Protein AF-A0A1F7W5G7-F1 (afdb_monomer)

Foldseek 3Di:
DWDWQDWDFPPPPPDPPDDGATETETEDPVLQVVCLVQAQVDLPAQFAFYWNQDNGPNRQSPDPQNCVFVVVVVVVVVVPDDLDADPWDKAKDKDFAPDFTHFHQKDFLVVDPPPWDWDWDDPDPQAIATETPDLVDAGETGRMKIWIWIWGADPVVRHIYTYTRDMTGDAAAPDPDRPDPPGDHRDSHRMYGYDRRRGHD

Secondary structure (DSSP, 8-state):
--EEEEEEE---SS-TTSPPPEEEEEE-HHHHHHHHHHT-S-TT--BTT-BSS-SSHHHHHT-HHHHHHHHHHHHHHHHTS---TT--EEEEEEEE-SS--EE-SEEEGGGS-TT--EEEEEEETTEEEEEE--TTSPBPEESEEEEEEEEEEEGGGTEEEEEEEEEEESPEE--SS---SSS-EE-GGGEEE--TTSBB-

pLDDT: mean 86.57, std 14.99, range [39.06, 98.62]

Mean predicted aligned error: 6.15 Å

Structure (mmCIF, N/CA/C/O backbone):
data_AF-A0A1F7W5G7-F1
#
_entry.id   AF-A0A1F7W5G7-F1
#
loop_
_atom_site.group_PDB
_atom_site.id
_atom_site.type_symbol
_atom_site.label_atom_id
_atom_site.label_alt_id
_atom_site.label_comp_id
_atom_site.label_asym_id
_atom_site.label_entity_id
_atom_site.label_seq_id
_atom_site.pdbx_PDB_ins_code
_atom_site.Cartn_x
_atom_site.Cartn_y
_atom_site.Cartn_z
_atom_site.occupancy
_atom_site.B_iso_or_equiv
_atom_site.auth_seq_id
_atom_site.auth_comp_id
_atom_site.auth_asym_id
_atom_site.auth_atom_id
_atom_site.pdbx_PDB_model_num
ATOM 1 N N . MET A 1 1 ? 8.334 -18.572 -8.175 1.00 39.06 1 MET A N 1
ATOM 2 C CA . MET A 1 1 ? 7.511 -18.359 -9.382 1.00 39.06 1 MET A CA 1
ATOM 3 C C . MET A 1 1 ? 7.293 -16.863 -9.503 1.00 39.06 1 MET A C 1
ATOM 5 O O . MET A 1 1 ? 6.781 -16.283 -8.555 1.00 39.06 1 MET A O 1
ATOM 9 N N . ILE A 1 2 ? 7.773 -16.239 -10.580 1.00 48.22 2 ILE A N 1
ATOM 10 C CA . ILE A 1 2 ? 7.452 -14.838 -10.885 1.00 48.22 2 ILE A CA 1
ATOM 11 C C . ILE A 1 2 ? 6.036 -14.858 -11.451 1.00 48.22 2 ILE A C 1
ATOM 13 O O . ILE A 1 2 ? 5.781 -15.609 -12.390 1.00 48.22 2 ILE A O 1
ATOM 17 N N . ILE A 1 3 ? 5.117 -14.117 -10.840 1.00 48.91 3 ILE A N 1
ATOM 18 C CA . ILE A 1 3 ? 3.821 -13.865 -11.462 1.00 48.91 3 ILE A CA 1
ATOM 19 C C . ILE A 1 3 ? 4.022 -12.599 -12.298 1.00 48.91 3 ILE A C 1
ATOM 21 O O . ILE A 1 3 ? 4.351 -11.551 -11.746 1.00 48.91 3 ILE A O 1
ATOM 25 N N . ASP A 1 4 ? 3.956 -12.748 -13.618 1.00 47.47 4 ASP A N 1
ATOM 26 C CA . ASP A 1 4 ? 4.046 -11.654 -14.587 1.00 47.47 4 ASP A CA 1
ATOM 27 C C . ASP A 1 4 ? 2.628 -11.116 -14.798 1.00 47.47 4 ASP A C 1
ATOM 29 O O . ASP A 1 4 ? 1.727 -11.883 -15.156 1.00 47.47 4 ASP A O 1
ATOM 33 N N . PHE A 1 5 ? 2.395 -9.850 -14.456 1.00 50.59 5 PHE A N 1
ATOM 34 C CA . PHE A 1 5 ? 1.032 -9.328 -14.331 1.00 50.59 5 PHE A CA 1
ATOM 35 C C . PHE A 1 5 ? 0.569 -8.483 -15.517 1.00 50.59 5 PHE A C 1
ATOM 37 O O . PHE A 1 5 ? -0.636 -8.380 -15.731 1.00 50.59 5 PHE A O 1
ATOM 44 N N . SER A 1 6 ? 1.483 -7.928 -16.313 1.00 48.69 6 SER A N 1
ATOM 45 C CA . SER A 1 6 ? 1.140 -7.172 -17.521 1.00 48.69 6 SER A CA 1
ATOM 46 C C . SER A 1 6 ? 2.404 -6.703 -18.233 1.00 48.69 6 SER A C 1
ATOM 48 O O . SER A 1 6 ? 3.268 -6.101 -17.595 1.00 48.69 6 SER A O 1
ATOM 50 N N . VAL A 1 7 ? 2.454 -6.876 -19.552 1.00 49.34 7 VAL A N 1
ATOM 51 C CA . VAL A 1 7 ? 3.333 -6.096 -20.429 1.00 49.34 7 VAL A CA 1
ATOM 52 C C . VAL A 1 7 ? 2.448 -5.035 -21.074 1.00 49.34 7 VAL A C 1
ATOM 54 O O . VAL A 1 7 ? 1.639 -5.363 -21.940 1.00 49.34 7 VAL A O 1
ATOM 57 N N . LYS A 1 8 ? 2.550 -3.780 -20.626 1.00 54.41 8 LYS A N 1
ATOM 58 C CA . LYS A 1 8 ? 2.044 -2.640 -21.404 1.00 54.41 8 LYS A CA 1
ATOM 59 C C . LYS A 1 8 ? 3.219 -2.039 -22.164 1.00 54.41 8 LYS A C 1
ATOM 61 O O . LYS A 1 8 ? 4.289 -1.817 -21.594 1.00 54.41 8 LYS A O 1
ATOM 66 N N . GLU A 1 9 ? 3.016 -1.811 -23.454 1.00 51.88 9 GLU A N 1
ATOM 67 C CA . GLU A 1 9 ? 3.916 -0.984 -24.246 1.00 51.88 9 GLU A CA 1
ATOM 68 C C . GLU A 1 9 ? 3.808 0.447 -23.718 1.00 51.88 9 GLU A C 1
ATOM 70 O O . GLU A 1 9 ? 2.718 1.012 -23.635 1.00 51.88 9 GLU A O 1
ATOM 75 N N . LEU A 1 10 ? 4.934 0.999 -23.266 1.00 50.88 10 LEU A N 1
ATOM 76 C CA . LEU A 1 10 ? 4.996 2.378 -22.806 1.00 50.88 10 LEU A CA 1
ATOM 77 C C . LEU A 1 10 ? 4.987 3.284 -24.038 1.00 50.88 10 LEU A C 1
ATOM 79 O O . LEU A 1 10 ? 6.043 3.554 -24.612 1.00 50.88 10 LEU A O 1
ATOM 83 N N . ASP A 1 11 ? 3.796 3.710 -24.457 1.00 46.69 11 ASP A N 1
ATOM 84 C CA . ASP A 1 11 ? 3.642 4.664 -25.552 1.00 46.69 11 ASP A CA 1
ATOM 85 C C . ASP A 1 11 ? 4.036 6.055 -25.039 1.00 46.69 11 ASP A C 1
ATOM 87 O O . ASP A 1 11 ? 3.308 6.728 -24.303 1.00 46.69 11 ASP A O 1
ATOM 91 N N . GLN A 1 12 ? 5.272 6.451 -25.332 1.00 48.56 12 GLN A N 1
ATOM 92 C CA . GLN A 1 12 ? 5.761 7.779 -25.003 1.00 48.56 12 GLN A CA 1
ATOM 93 C C . GLN A 1 12 ? 5.087 8.751 -25.971 1.00 48.56 12 GLN A C 1
ATOM 95 O O . GLN A 1 12 ? 5.460 8.827 -27.136 1.00 48.56 12 GLN A O 1
ATOM 100 N N . ASN A 1 13 ? 4.129 9.550 -25.496 1.00 46.06 13 ASN A N 1
ATOM 101 C CA . ASN A 1 13 ? 3.549 10.674 -26.252 1.00 46.06 13 ASN A CA 1
ATOM 102 C C . ASN A 1 13 ? 4.562 11.825 -26.515 1.00 46.06 13 ASN A C 1
ATOM 104 O O . ASN A 1 13 ? 4.197 12.995 -26.599 1.00 46.06 13 ASN A O 1
ATOM 108 N N . PHE A 1 14 ? 5.849 11.504 -26.650 1.00 44.88 14 PHE A N 1
ATOM 109 C CA . PHE A 1 14 ? 6.960 12.412 -26.880 1.00 44.88 14 PHE A CA 1
ATOM 110 C C . PHE A 1 14 ? 7.912 11.766 -27.890 1.00 44.88 14 PHE A C 1
ATOM 112 O O . PHE A 1 14 ? 8.588 10.800 -27.567 1.00 44.88 14 PHE A O 1
ATOM 119 N N . ASP A 1 15 ? 7.952 12.331 -29.100 1.00 44.75 15 ASP A N 1
ATOM 120 C CA . ASP A 1 15 ? 8.845 11.958 -30.207 1.00 44.75 15 ASP A CA 1
ATOM 121 C C . ASP A 1 15 ? 8.704 10.490 -30.671 1.00 44.75 15 ASP A C 1
ATOM 123 O O . ASP A 1 15 ? 9.289 9.562 -30.118 1.00 44.75 15 ASP A O 1
ATOM 127 N N . THR A 1 16 ? 7.944 10.280 -31.752 1.00 49.62 16 THR A N 1
ATOM 128 C CA . THR A 1 16 ? 7.582 8.975 -32.356 1.00 49.62 16 THR A CA 1
ATOM 129 C C . THR A 1 16 ? 8.767 8.135 -32.868 1.00 49.62 16 THR A C 1
ATOM 131 O O . THR A 1 16 ? 8.584 7.201 -33.646 1.00 49.62 16 THR A O 1
ATOM 134 N N . THR A 1 17 ? 9.997 8.492 -32.506 1.00 53.31 17 THR A N 1
ATOM 135 C CA . THR A 1 17 ? 11.240 7.833 -32.910 1.00 53.31 17 THR A CA 1
ATOM 136 C C . THR A 1 17 ? 11.925 7.077 -31.767 1.00 53.31 17 THR A C 1
ATOM 138 O O . THR A 1 17 ? 12.817 6.267 -32.036 1.00 53.31 17 THR A O 1
ATOM 141 N N . ALA A 1 18 ? 11.514 7.285 -30.509 1.00 57.81 18 ALA A N 1
ATOM 142 C CA . ALA A 1 18 ? 12.066 6.551 -29.376 1.00 57.81 18 ALA A CA 1
ATOM 143 C C . ALA A 1 18 ? 11.557 5.092 -29.360 1.00 57.81 18 ALA A C 1
ATOM 145 O O . ALA A 1 18 ? 10.364 4.849 -29.546 1.00 57.81 18 ALA A O 1
ATOM 146 N N . PRO A 1 19 ? 12.434 4.093 -29.149 1.00 63.16 19 PRO A N 1
ATOM 147 C CA . PRO A 1 19 ? 12.012 2.702 -29.068 1.00 63.16 19 PRO A CA 1
ATOM 148 C C . PRO A 1 19 ? 11.115 2.483 -27.844 1.00 63.16 19 PRO A C 1
ATOM 150 O O . PRO A 1 19 ? 11.468 2.878 -26.732 1.00 63.16 19 PRO A O 1
ATOM 153 N N . ILE A 1 20 ? 9.988 1.798 -28.047 1.00 72.69 20 ILE A N 1
ATOM 154 C CA . ILE A 1 20 ? 9.114 1.333 -26.966 1.00 72.69 20 ILE A CA 1
ATOM 155 C C . ILE A 1 20 ? 9.932 0.417 -26.049 1.00 72.69 20 ILE A C 1
ATOM 157 O O . ILE A 1 20 ? 10.472 -0.604 -26.486 1.00 72.69 20 ILE A O 1
ATOM 161 N N . VAL A 1 21 ? 10.029 0.784 -24.770 1.00 78.06 21 VAL A N 1
ATOM 162 C CA . VAL A 1 21 ? 10.695 -0.026 -23.744 1.00 78.06 21 VAL A CA 1
ATOM 163 C C . VAL A 1 21 ? 9.617 -0.746 -22.929 1.00 78.06 21 VAL A C 1
ATOM 165 O O . VAL A 1 21 ? 8.801 -0.072 -22.300 1.00 78.06 21 VAL A O 1
ATOM 168 N N . PRO A 1 22 ? 9.581 -2.090 -22.909 1.00 85.81 22 PRO A N 1
ATOM 169 C CA . PRO A 1 22 ? 8.590 -2.827 -22.133 1.00 85.81 22 PRO A CA 1
ATOM 170 C C . PRO A 1 22 ? 8.732 -2.592 -20.623 1.00 85.81 22 PRO A C 1
ATOM 172 O O . PRO A 1 22 ? 9.848 -2.526 -20.098 1.00 85.81 22 PRO A O 1
ATOM 175 N N . LEU A 1 23 ? 7.594 -2.536 -19.928 1.00 86.75 23 LEU A N 1
ATOM 176 C CA . LEU A 1 23 ? 7.500 -2.511 -18.468 1.00 86.75 23 LEU A CA 1
ATOM 177 C C . LEU A 1 23 ? 6.909 -3.829 -17.965 1.00 86.75 23 LEU A C 1
ATOM 179 O O . LEU A 1 23 ? 5.827 -4.223 -18.394 1.00 86.75 23 LEU A O 1
ATOM 183 N N . CYS A 1 24 ? 7.603 -4.493 -17.041 1.00 90.19 24 CYS A N 1
ATOM 184 C CA . CYS A 1 24 ? 7.140 -5.721 -16.399 1.00 90.19 24 CYS A CA 1
ATOM 185 C C . CYS A 1 24 ? 6.935 -5.480 -14.900 1.00 90.19 24 CYS A C 1
ATOM 187 O O . CYS A 1 24 ? 7.874 -5.116 -14.189 1.00 90.19 24 CYS A O 1
ATOM 189 N N . ILE A 1 25 ? 5.713 -5.694 -14.411 1.00 90.81 25 ILE A N 1
ATOM 190 C CA . ILE A 1 25 ? 5.395 -5.632 -12.981 1.00 90.81 25 ILE A CA 1
ATOM 191 C C . ILE A 1 25 ? 5.448 -7.048 -12.417 1.00 90.81 25 ILE A C 1
ATOM 193 O O . ILE A 1 25 ? 4.721 -7.938 -12.862 1.00 90.81 25 ILE A O 1
ATOM 197 N N . VAL A 1 26 ? 6.303 -7.247 -11.418 1.00 92.38 26 VAL A N 1
ATOM 198 C CA . VAL A 1 26 ? 6.534 -8.543 -10.783 1.00 92.38 26 VAL A CA 1
ATOM 199 C C . VAL A 1 26 ? 6.329 -8.458 -9.279 1.00 92.38 26 VAL A C 1
ATOM 201 O O . VAL A 1 26 ? 6.615 -7.451 -8.636 1.00 92.38 26 VAL A O 1
ATOM 204 N N . MET A 1 27 ? 5.893 -9.566 -8.694 1.00 94.25 27 MET A N 1
ATOM 205 C CA . MET A 1 27 ? 5.904 -9.771 -7.250 1.00 94.25 27 MET A CA 1
ATOM 206 C C . MET A 1 27 ? 6.360 -11.200 -6.971 1.00 94.25 27 MET A C 1
ATOM 208 O O . MET A 1 27 ? 5.924 -12.143 -7.639 1.00 94.25 27 MET A O 1
ATOM 212 N N . ASP A 1 28 ? 7.260 -11.378 -6.005 1.00 92.75 28 ASP A N 1
ATOM 213 C CA . ASP A 1 28 ? 7.677 -12.723 -5.623 1.00 92.75 28 ASP A CA 1
ATOM 214 C C . ASP A 1 28 ? 6.593 -13.450 -4.812 1.00 92.75 28 ASP A C 1
ATOM 216 O O . ASP A 1 28 ? 5.694 -12.860 -4.209 1.00 92.75 28 ASP A O 1
ATOM 220 N N . THR A 1 29 ? 6.683 -14.778 -4.794 1.00 92.19 29 THR A N 1
ATOM 221 C CA . THR A 1 29 ? 5.688 -15.642 -4.150 1.00 92.19 29 THR A CA 1
ATOM 222 C C . THR A 1 29 ? 5.573 -15.396 -2.640 1.00 92.19 29 THR A C 1
ATOM 224 O O . THR A 1 29 ? 4.498 -15.581 -2.073 1.00 92.19 29 THR A O 1
ATOM 227 N N . TYR A 1 30 ? 6.657 -14.977 -1.978 1.00 94.94 30 TYR A N 1
ATOM 228 C CA . TYR A 1 30 ? 6.631 -14.680 -0.548 1.00 94.94 30 TYR A CA 1
ATOM 229 C C . TYR A 1 30 ? 5.756 -13.453 -0.271 1.00 94.94 30 TYR A C 1
ATOM 231 O O . TYR A 1 30 ? 4.847 -13.532 0.557 1.00 94.94 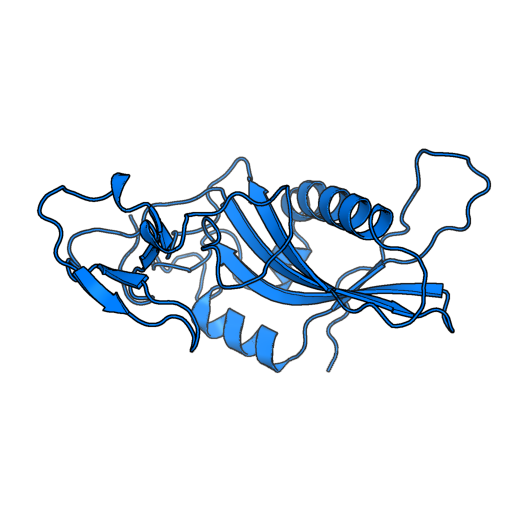30 TYR A O 1
ATOM 239 N N . HIS A 1 31 ? 5.963 -12.360 -1.010 1.00 94.12 31 HIS A N 1
ATOM 240 C CA . HIS A 1 31 ? 5.169 -11.141 -0.870 1.00 94.12 31 HIS A CA 1
ATOM 241 C C . HIS A 1 31 ? 3.704 -11.366 -1.252 1.00 94.12 31 HIS A C 1
ATOM 243 O O . HIS A 1 31 ? 2.829 -10.917 -0.517 1.00 94.12 31 HIS A O 1
ATOM 249 N N . VAL A 1 32 ? 3.424 -12.140 -2.308 1.00 95.06 32 VAL A N 1
ATOM 250 C CA . VAL A 1 32 ? 2.046 -12.525 -2.671 1.00 95.06 32 VAL A CA 1
ATOM 251 C C . VAL A 1 32 ? 1.352 -13.241 -1.509 1.00 95.06 32 VAL A C 1
ATOM 253 O O . VAL A 1 32 ? 0.262 -12.848 -1.096 1.00 95.06 32 VAL A O 1
ATOM 256 N N . ASN A 1 33 ? 1.996 -14.264 -0.939 1.00 95.50 33 ASN A N 1
ATOM 257 C CA . ASN A 1 33 ? 1.432 -15.035 0.171 1.00 95.50 33 ASN A CA 1
ATOM 258 C C . ASN A 1 33 ? 1.264 -14.197 1.442 1.00 95.50 33 ASN A C 1
ATOM 260 O O . ASN A 1 33 ? 0.305 -14.397 2.186 1.00 95.50 33 ASN A O 1
ATOM 264 N N . ARG A 1 34 ? 2.195 -13.273 1.704 1.00 95.94 34 ARG A N 1
ATOM 265 C CA . ARG A 1 34 ? 2.110 -12.338 2.828 1.00 95.94 34 ARG A CA 1
ATOM 266 C C . ARG A 1 34 ? 0.907 -11.412 2.662 1.00 95.94 34 ARG A C 1
ATOM 268 O O . ARG A 1 34 ? 0.065 -11.375 3.551 1.00 95.94 34 ARG A O 1
ATOM 275 N N . LEU A 1 35 ? 0.780 -10.745 1.514 1.00 96.12 35 LEU A N 1
ATOM 276 C CA . LEU A 1 35 ? -0.324 -9.821 1.241 1.00 96.12 35 LEU A CA 1
ATOM 277 C C . LEU A 1 35 ? -1.685 -10.520 1.252 1.00 96.12 35 LEU A C 1
ATOM 279 O O . LEU A 1 35 ? -2.647 -9.951 1.757 1.00 96.12 35 LEU A O 1
ATOM 283 N N . ALA A 1 36 ? -1.766 -11.766 0.778 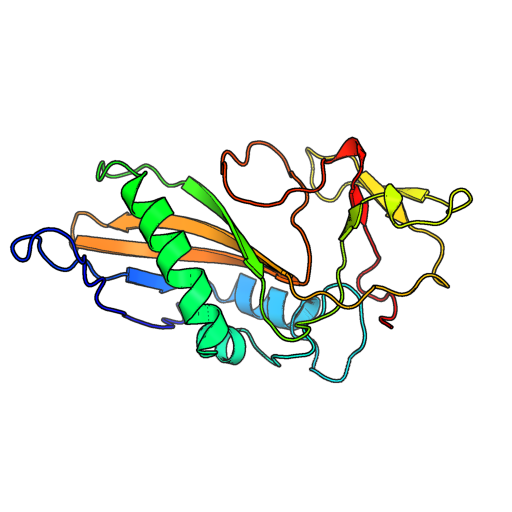1.00 96.69 36 ALA A N 1
ATOM 284 C CA . ALA A 1 36 ? -2.984 -12.572 0.877 1.00 96.69 36 ALA A CA 1
ATOM 285 C C . ALA A 1 36 ? -3.459 -12.774 2.330 1.00 96.69 36 ALA A C 1
ATOM 287 O O . ALA A 1 36 ? -4.647 -12.939 2.578 1.00 96.69 36 ALA A O 1
ATOM 288 N N . ARG A 1 37 ? -2.541 -12.748 3.303 1.00 96.38 37 ARG A N 1
ATOM 289 C CA . ARG A 1 37 ? -2.858 -12.914 4.730 1.00 96.38 37 ARG A CA 1
ATOM 290 C C . ARG A 1 37 ? -3.067 -11.597 5.465 1.00 96.38 37 ARG A C 1
ATOM 292 O O . ARG A 1 37 ? -3.712 -11.609 6.504 1.00 96.38 37 ARG A O 1
ATOM 299 N N . THR A 1 38 ? -2.506 -10.495 4.973 1.00 95.19 38 THR A N 1
ATOM 300 C CA . THR A 1 38 ? -2.541 -9.201 5.674 1.00 95.19 38 THR A CA 1
ATOM 301 C C . THR A 1 38 ? -3.528 -8.223 5.049 1.00 95.19 38 THR A C 1
ATOM 303 O O . THR A 1 38 ? -4.316 -7.614 5.766 1.00 95.19 38 THR A O 1
ATOM 306 N N . CYS A 1 39 ? -3.515 -8.100 3.721 1.00 97.44 39 CYS A N 1
ATOM 307 C CA . CYS A 1 39 ? -4.217 -7.038 2.999 1.00 97.44 39 CYS A CA 1
ATOM 308 C C . CYS A 1 39 ? -5.364 -7.543 2.123 1.00 97.44 39 CYS A C 1
ATOM 310 O O . CYS A 1 39 ? -6.275 -6.782 1.835 1.00 97.44 39 CYS A O 1
ATOM 312 N N . PHE A 1 40 ? -5.349 -8.812 1.711 1.00 97.56 40 PHE A N 1
ATOM 313 C CA . PHE A 1 40 ? -6.398 -9.418 0.884 1.00 97.56 40 PHE A CA 1
ATOM 314 C C . PHE A 1 40 ? -7.088 -10.573 1.623 1.00 97.56 40 PHE A C 1
ATOM 316 O O . PHE A 1 40 ? -7.162 -11.694 1.127 1.00 97.56 40 PHE A O 1
ATOM 323 N N . ARG A 1 41 ? -7.579 -10.307 2.836 1.00 97.50 41 ARG A N 1
ATOM 324 C CA . ARG A 1 41 ? -8.200 -11.310 3.723 1.00 97.50 41 ARG A CA 1
ATOM 325 C C . ARG A 1 41 ? -9.663 -11.628 3.375 1.00 97.50 41 ARG A C 1
ATOM 327 O O . ARG A 1 41 ? -10.283 -12.445 4.050 1.00 97.50 41 ARG A O 1
ATOM 334 N N . GLY A 1 42 ? -10.201 -10.986 2.339 1.00 96.88 42 GLY A N 1
ATOM 335 C CA . GLY A 1 42 ? -11.587 -11.096 1.882 1.00 96.88 42 GLY A CA 1
ATOM 336 C C . GLY A 1 42 ? -12.304 -9.746 1.917 1.00 96.88 42 GLY A C 1
ATOM 337 O O . GLY A 1 42 ? -12.138 -8.990 2.873 1.00 96.88 42 GLY A O 1
ATOM 338 N N . LYS A 1 43 ? -13.107 -9.449 0.887 1.00 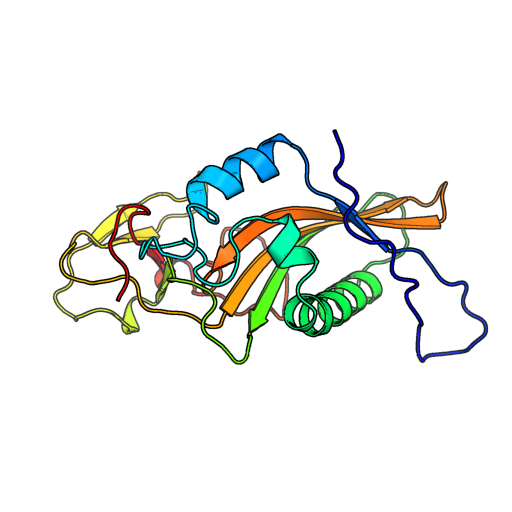96.56 43 LYS A N 1
ATOM 339 C CA . LYS A 1 43 ? -13.793 -8.148 0.717 1.00 96.56 43 LYS A CA 1
ATOM 340 C C . LYS A 1 43 ? -14.750 -7.789 1.859 1.00 96.56 43 LYS A C 1
ATOM 342 O O . LYS A 1 43 ? -14.862 -6.623 2.222 1.00 96.56 43 LYS A O 1
ATOM 347 N N . ASP A 1 44 ? -15.387 -8.794 2.455 1.00 96.75 44 ASP A N 1
ATOM 348 C CA . ASP A 1 44 ? -16.361 -8.606 3.538 1.00 96.75 44 ASP A CA 1
ATOM 349 C C . ASP A 1 44 ? -15.702 -8.443 4.920 1.00 96.75 44 ASP A C 1
ATOM 351 O O . ASP A 1 44 ? -16.378 -8.153 5.911 1.00 96.75 44 ASP A O 1
ATOM 355 N N . LEU A 1 45 ? -14.380 -8.638 5.017 1.00 97.69 45 LEU A N 1
ATOM 356 C CA . LEU A 1 45 ? -13.670 -8.552 6.286 1.00 97.69 45 LEU A CA 1
ATOM 357 C C . LEU A 1 45 ? -13.298 -7.097 6.600 1.00 97.69 45 LEU A C 1
ATOM 359 O O . LEU A 1 45 ? -12.282 -6.576 6.139 1.00 97.69 45 LEU A O 1
ATOM 363 N N . LYS A 1 46 ? -14.107 -6.461 7.446 1.00 98.12 46 LYS A N 1
ATOM 364 C CA . LYS A 1 46 ? -13.892 -5.092 7.930 1.00 98.12 46 LYS A CA 1
ATOM 365 C C . LYS A 1 46 ? -12.762 -5.012 8.949 1.00 98.12 46 LYS A C 1
ATOM 367 O O . LYS A 1 46 ? -13.010 -5.068 10.154 1.00 98.12 46 LYS A O 1
ATOM 372 N N . LYS A 1 47 ? -11.516 -4.920 8.492 1.00 98.19 47 LYS A N 1
ATOM 373 C CA . LYS A 1 47 ? -10.343 -4.900 9.373 1.00 98.19 47 LYS A CA 1
ATOM 374 C C . LYS A 1 47 ? -9.272 -3.931 8.883 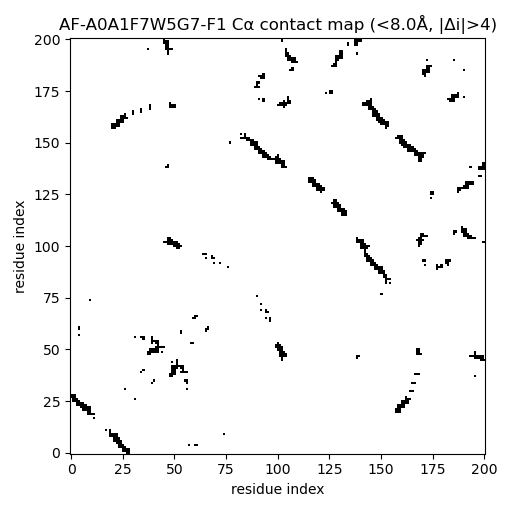1.00 98.19 47 LYS A C 1
ATOM 376 O O . LYS A 1 47 ? -9.074 -3.798 7.676 1.00 98.19 47 LYS A O 1
ATOM 381 N N . ALA A 1 48 ? -8.549 -3.313 9.816 1.00 98.06 48 ALA A N 1
ATOM 382 C CA . ALA A 1 48 ? -7.445 -2.403 9.517 1.00 98.06 48 ALA A CA 1
ATOM 383 C C . ALA A 1 48 ? -6.427 -3.044 8.561 1.00 98.06 48 ALA A C 1
ATOM 385 O O . ALA A 1 48 ? -6.036 -4.202 8.729 1.00 98.06 48 ALA A O 1
ATOM 386 N N . GLY A 1 49 ? -6.018 -2.305 7.533 1.00 97.75 49 GLY A N 1
ATOM 387 C CA . GLY A 1 49 ? -5.062 -2.757 6.524 1.00 97.75 49 GLY A CA 1
ATOM 388 C C . GLY A 1 49 ? -5.626 -3.748 5.503 1.00 97.75 49 GLY A C 1
ATOM 389 O O . GLY A 1 49 ? -4.864 -4.210 4.654 1.00 97.75 49 GLY A O 1
ATOM 390 N N . ASN A 1 50 ? -6.920 -4.092 5.566 1.00 98.56 50 ASN A N 1
ATOM 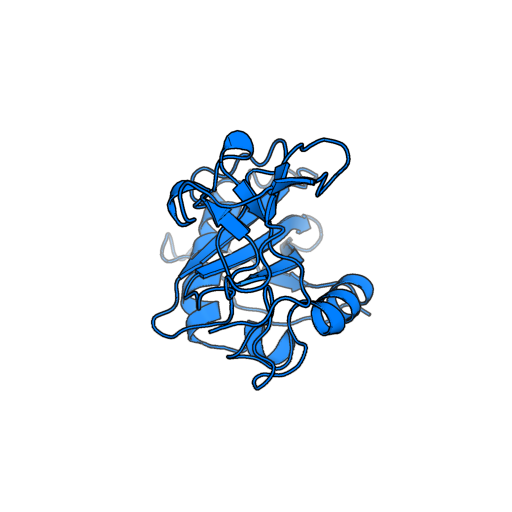391 C CA . ASN A 1 50 ? -7.574 -4.975 4.600 1.00 98.56 50 ASN A CA 1
ATOM 392 C C . ASN A 1 50 ? -8.226 -4.188 3.458 1.00 98.56 50 ASN A C 1
ATOM 394 O O . ASN A 1 50 ? -8.877 -3.169 3.691 1.00 98.56 50 ASN A O 1
ATOM 398 N N . PHE A 1 51 ? -8.113 -4.703 2.238 1.00 98.62 51 PHE A N 1
ATOM 399 C CA . PHE A 1 51 ? -8.864 -4.224 1.086 1.00 98.62 51 PHE A CA 1
ATOM 400 C C . PHE A 1 51 ? -10.297 -4.765 1.105 1.00 98.62 51 PHE A C 1
ATOM 402 O O . PHE A 1 51 ? -10.523 -5.958 1.305 1.00 98.62 51 PHE A O 1
ATOM 409 N N . CYS A 1 52 ? -11.265 -3.890 0.837 1.00 98.31 52 CYS A N 1
ATOM 410 C CA . CYS A 1 52 ? -12.669 -4.249 0.632 1.00 98.31 52 CYS A CA 1
ATOM 411 C C . CYS A 1 52 ? -13.031 -4.386 -0.854 1.00 98.31 52 CYS A C 1
ATOM 413 O O . CYS A 1 52 ? -14.041 -4.998 -1.192 1.00 98.31 52 CYS A O 1
ATOM 415 N N . ARG A 1 53 ? -12.200 -3.850 -1.761 1.00 98.06 53 ARG A N 1
ATOM 416 C CA . ARG A 1 53 ? -12.471 -3.853 -3.207 1.00 98.06 53 ARG A CA 1
ATOM 417 C C . ARG A 1 53 ? -11.943 -5.090 -3.935 1.00 98.06 53 ARG A C 1
ATOM 419 O O . ARG A 1 53 ? -12.576 -5.558 -4.883 1.00 98.06 53 ARG A O 1
ATOM 426 N N . TRP A 1 54 ? -10.841 -5.682 -3.467 1.00 98.19 54 TRP A N 1
ATOM 427 C CA . TRP A 1 54 ? -10.158 -6.808 -4.125 1.00 98.19 54 TRP A CA 1
ATOM 428 C C . TRP A 1 54 ? -9.938 -7.983 -3.170 1.00 98.19 54 TRP A C 1
ATOM 430 O O . TRP A 1 54 ? -9.565 -7.792 -2.017 1.00 98.19 54 TRP A O 1
ATOM 440 N N . ASN A 1 55 ? -10.128 -9.214 -3.657 1.00 97.06 55 ASN A N 1
ATOM 441 C CA . ASN A 1 55 ? -9.825 -10.436 -2.891 1.00 97.06 55 ASN A CA 1
ATOM 442 C C . ASN A 1 55 ? -8.389 -10.930 -3.099 1.00 97.06 55 ASN A C 1
ATOM 444 O O . ASN A 1 55 ? -7.956 -11.883 -2.455 1.00 97.06 55 ASN A O 1
ATOM 448 N N . SER A 1 56 ? -7.655 -10.357 -4.050 1.00 96.12 56 SER A N 1
ATOM 449 C CA . SER A 1 56 ? -6.302 -10.796 -4.360 1.00 96.12 56 SER A CA 1
ATOM 450 C C . SER A 1 56 ? -5.504 -9.701 -5.048 1.00 96.12 56 SER A C 1
ATOM 452 O O . SER A 1 56 ? -6.060 -8.802 -5.678 1.00 96.12 56 SER A O 1
ATOM 454 N N . ILE A 1 57 ? -4.182 -9.857 -5.020 1.00 94.31 57 ILE A N 1
ATOM 455 C CA . ILE A 1 57 ? -3.266 -9.015 -5.789 1.00 94.31 57 ILE A CA 1
ATOM 456 C C . ILE A 1 57 ? -3.556 -9.046 -7.297 1.00 94.31 57 ILE A C 1
ATOM 458 O O . ILE A 1 57 ? -3.367 -8.051 -7.985 1.00 94.31 57 ILE A O 1
ATOM 462 N N . ARG A 1 58 ? -4.046 -10.178 -7.821 1.00 92.19 58 ARG A N 1
ATOM 463 C CA . ARG A 1 58 ? -4.389 -10.305 -9.241 1.00 92.19 58 ARG A CA 1
ATOM 464 C C . ARG A 1 58 ? -5.583 -9.428 -9.599 1.00 92.19 58 ARG A C 1
ATOM 466 O O . ARG A 1 58 ? -5.537 -8.762 -10.621 1.00 92.19 58 ARG A O 1
ATOM 473 N N . GLU A 1 59 ? -6.623 -9.426 -8.765 1.00 95.94 59 GLU A N 1
ATOM 474 C CA . GLU A 1 59 ? -7.767 -8.524 -8.953 1.00 95.94 59 GLU A CA 1
ATOM 475 C C . GLU A 1 59 ? -7.328 -7.058 -8.888 1.00 95.94 59 GLU A C 1
ATOM 477 O O . GLU A 1 59 ? -7.752 -6.282 -9.731 1.00 95.94 59 GLU A O 1
ATOM 482 N N . PHE A 1 60 ? -6.441 -6.710 -7.950 1.00 96.00 60 PHE A N 1
ATOM 483 C CA . PHE A 1 60 ? -5.895 -5.357 -7.819 1.00 96.00 60 PHE A CA 1
ATOM 484 C C . PHE A 1 60 ? -5.124 -4.899 -9.069 1.00 96.00 60 PHE A C 1
ATOM 486 O O . PHE A 1 60 ? -5.409 -3.835 -9.600 1.00 96.00 60 PHE A O 1
ATOM 493 N N . ILE A 1 61 ? -4.171 -5.693 -9.575 1.00 91.62 61 ILE A N 1
ATOM 494 C CA . ILE A 1 61 ? -3.359 -5.283 -10.739 1.00 91.62 61 ILE A CA 1
ATOM 495 C C . ILE A 1 61 ? -4.193 -5.259 -12.033 1.00 91.62 61 ILE A C 1
ATOM 497 O O . ILE A 1 61 ? -3.873 -4.518 -12.959 1.00 91.62 61 ILE A O 1
ATOM 501 N N . CYS A 1 62 ? -5.258 -6.059 -12.120 1.00 91.75 62 CYS A N 1
ATOM 502 C CA . CYS A 1 62 ? -6.169 -6.070 -13.267 1.00 91.75 62 CYS A CA 1
ATOM 503 C C . CYS A 1 62 ? -7.292 -5.017 -13.189 1.00 91.75 62 CYS A C 1
ATOM 505 O O . CYS A 1 62 ? -8.117 -4.992 -14.096 1.00 91.75 62 CYS A O 1
ATOM 507 N N . ASP A 1 63 ? -7.362 -4.202 -12.135 1.00 95.94 63 ASP A N 1
ATOM 508 C CA . ASP A 1 63 ? -8.361 -3.137 -12.002 1.00 95.94 63 ASP A CA 1
ATOM 509 C C . ASP A 1 63 ? -7.960 -1.931 -12.866 1.00 95.94 63 ASP A C 1
ATOM 511 O O . ASP A 1 63 ? -6.864 -1.393 -12.709 1.00 95.94 63 ASP A O 1
ATOM 515 N N . ASP A 1 64 ? -8.829 -1.526 -13.795 1.00 96.06 64 ASP A N 1
ATOM 516 C CA . ASP A 1 64 ? -8.526 -0.467 -14.768 1.00 96.06 64 ASP A CA 1
ATOM 517 C C . ASP A 1 64 ? -8.214 0.871 -14.083 1.00 96.06 64 ASP A C 1
ATOM 519 O O . ASP A 1 64 ? -7.253 1.538 -14.454 1.00 96.06 64 ASP A O 1
ATOM 523 N N . GLU A 1 65 ? -8.941 1.219 -13.018 1.00 96.75 65 GLU A N 1
ATOM 524 C CA . GLU A 1 65 ? -8.733 2.471 -12.281 1.00 96.75 65 GLU A CA 1
ATOM 525 C C . GLU A 1 65 ? -7.370 2.480 -11.575 1.00 96.75 65 GLU A C 1
ATOM 527 O O . GLU A 1 65 ? -6.660 3.486 -11.570 1.00 96.75 65 GLU A O 1
ATOM 532 N N . VAL A 1 66 ? -6.959 1.326 -11.031 1.00 95.75 66 VAL A N 1
ATOM 533 C CA . VAL A 1 66 ? -5.610 1.148 -10.475 1.00 95.75 66 VAL A CA 1
ATOM 534 C C . VAL A 1 66 ? -4.561 1.321 -11.564 1.00 95.75 66 VAL A C 1
ATOM 536 O O . VAL A 1 66 ? -3.560 1.995 -11.333 1.00 95.75 66 VAL A O 1
ATOM 539 N N . GLN A 1 67 ? -4.754 0.727 -12.743 1.00 93.88 67 GLN A N 1
ATOM 540 C CA . GLN A 1 67 ? -3.789 0.850 -13.834 1.00 93.88 67 GLN A CA 1
ATOM 541 C C . GLN A 1 67 ? -3.682 2.291 -14.346 1.00 93.88 67 GLN A C 1
ATOM 543 O O . GLN A 1 67 ? -2.573 2.774 -14.577 1.00 93.88 67 GLN A O 1
ATOM 548 N N . ASP A 1 68 ? -4.806 2.983 -14.494 1.00 93.50 68 ASP A N 1
ATOM 549 C CA . ASP A 1 68 ? -4.846 4.353 -15.003 1.00 93.50 68 ASP A CA 1
ATOM 550 C C . ASP A 1 68 ? -4.114 5.337 -14.080 1.00 93.50 68 ASP A C 1
ATOM 552 O O . ASP A 1 68 ? -3.510 6.289 -14.567 1.00 93.50 68 ASP A O 1
ATOM 556 N N . GLN A 1 69 ? -4.086 5.072 -12.770 1.00 93.75 69 GLN A N 1
ATOM 557 C CA . GLN A 1 69 ? -3.326 5.864 -11.795 1.00 93.75 69 GLN A CA 1
ATOM 558 C C . GLN A 1 69 ? -1.871 5.384 -11.641 1.00 93.75 69 GLN A C 1
ATOM 560 O O . GLN A 1 69 ? -0.938 6.182 -11.581 1.00 93.75 69 GLN A O 1
ATOM 565 N N . LEU A 1 70 ? -1.641 4.068 -11.589 1.00 91.81 70 LEU A N 1
ATOM 566 C CA . LEU A 1 70 ? -0.329 3.490 -11.282 1.00 91.81 70 LEU A CA 1
ATOM 567 C C . LEU A 1 70 ? 0.681 3.655 -12.423 1.00 91.81 70 LEU A C 1
ATOM 569 O O . LEU A 1 70 ? 1.858 3.924 -12.178 1.00 91.81 70 LEU A O 1
ATOM 573 N N . PHE A 1 71 ? 0.261 3.443 -13.672 1.00 90.44 71 PHE A N 1
ATOM 574 C CA . PHE A 1 71 ? 1.190 3.447 -14.803 1.00 90.44 71 PHE A CA 1
ATOM 575 C C . PHE A 1 71 ? 1.818 4.826 -15.060 1.00 90.44 71 PHE A C 1
ATOM 577 O O . PHE A 1 71 ? 3.037 4.862 -15.246 1.00 90.44 71 PHE A O 1
ATOM 584 N N . PRO A 1 72 ? 1.070 5.948 -15.041 1.00 89.06 72 PRO A N 1
ATOM 585 C CA . PRO A 1 72 ? 1.663 7.282 -15.149 1.00 89.06 72 PRO A CA 1
ATOM 586 C C . PRO A 1 72 ? 2.694 7.582 -14.052 1.00 89.06 72 PRO A C 1
ATOM 588 O O . PRO A 1 72 ? 3.785 8.058 -14.360 1.00 89.06 72 PRO A O 1
ATOM 591 N N . GLU A 1 73 ? 2.403 7.225 -12.798 1.00 89.38 73 GLU A N 1
ATOM 592 C CA . GLU A 1 73 ? 3.319 7.429 -11.663 1.00 89.38 73 GLU A CA 1
ATOM 593 C C . GLU A 1 73 ? 4.608 6.595 -11.793 1.00 89.38 73 GLU A C 1
ATOM 595 O O . GLU A 1 73 ? 5.718 7.071 -11.522 1.00 89.38 73 GLU A O 1
ATOM 600 N N . LEU A 1 74 ? 4.493 5.347 -12.265 1.00 89.75 74 LEU A N 1
ATOM 601 C CA . LEU A 1 74 ? 5.652 4.504 -12.573 1.00 89.75 74 LEU A CA 1
ATOM 602 C C . LEU A 1 74 ? 6.469 5.062 -13.738 1.00 89.75 74 LEU A C 1
ATOM 604 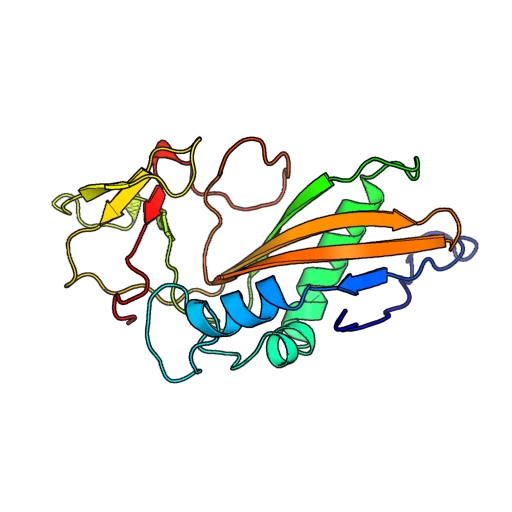O O . LEU A 1 74 ? 7.697 5.046 -13.684 1.00 89.75 74 LEU A O 1
ATOM 608 N N . LEU A 1 75 ? 5.800 5.546 -14.783 1.00 88.31 75 LEU A N 1
ATOM 609 C CA . LEU A 1 75 ? 6.438 6.136 -15.954 1.00 88.31 75 LEU A CA 1
ATOM 610 C C . LEU A 1 75 ? 7.270 7.358 -15.596 1.00 88.31 75 LEU A C 1
ATOM 612 O O . LEU A 1 75 ? 8.424 7.455 -16.009 1.00 88.31 75 LEU A O 1
ATOM 616 N N . GLU A 1 76 ? 6.709 8.265 -14.806 1.00 86.06 76 GLU A N 1
ATOM 617 C CA . GLU A 1 76 ? 7.432 9.438 -14.338 1.00 86.06 76 GLU A CA 1
ATOM 618 C C . GLU A 1 76 ? 8.618 9.041 -13.451 1.00 86.06 76 GLU A C 1
ATOM 620 O O . GLU A 1 76 ? 9.739 9.497 -13.675 1.00 86.06 76 GLU A O 1
ATOM 625 N N . SER A 1 77 ? 8.411 8.098 -12.523 1.00 86.56 77 SER A N 1
ATOM 626 C CA . SER A 1 77 ? 9.486 7.555 -11.683 1.00 86.56 77 SER A CA 1
ATOM 627 C C . SER A 1 77 ? 10.631 6.963 -12.516 1.00 86.56 77 SER A C 1
ATOM 629 O O . SER A 1 77 ? 11.800 7.145 -12.178 1.00 86.56 77 SER A O 1
ATOM 631 N N . ILE A 1 78 ? 10.307 6.281 -13.620 1.00 87.38 78 ILE A N 1
ATOM 632 C CA . ILE A 1 78 ? 11.270 5.723 -14.578 1.00 87.38 78 ILE A CA 1
ATOM 633 C C . ILE A 1 78 ? 11.990 6.829 -15.360 1.00 87.38 78 ILE A C 1
ATOM 635 O O . ILE A 1 78 ? 13.199 6.738 -15.559 1.00 87.38 78 ILE A O 1
ATOM 639 N N . GLN A 1 79 ? 11.287 7.877 -15.792 1.00 84.88 79 GLN A N 1
ATOM 640 C CA . GLN A 1 79 ? 11.885 9.008 -16.514 1.00 84.88 79 GLN A CA 1
ATOM 641 C C . GLN A 1 79 ? 12.886 9.789 -15.651 1.00 84.88 79 GLN A C 1
ATOM 643 O O . GLN A 1 79 ? 13.883 10.298 -16.165 1.00 84.88 79 GLN A O 1
ATOM 648 N N . GLU A 1 80 ? 12.660 9.850 -14.337 1.00 83.19 80 GLU A N 1
ATOM 649 C CA . GLU A 1 80 ? 13.607 10.431 -13.380 1.00 83.19 80 GLU A CA 1
ATOM 650 C C . GLU A 1 80 ? 14.852 9.553 -13.144 1.00 83.19 80 GLU A C 1
ATOM 652 O O . GLU A 1 80 ? 15.873 10.028 -12.627 1.00 83.19 80 GLU A O 1
ATOM 657 N N . MET A 1 81 ? 14.803 8.268 -13.510 1.00 80.56 81 MET A N 1
ATOM 658 C CA . MET A 1 81 ? 15.948 7.368 -13.411 1.00 80.56 81 MET A CA 1
ATOM 659 C C . MET A 1 81 ? 16.881 7.546 -14.606 1.00 80.56 81 MET A C 1
ATOM 661 O O . MET A 1 81 ? 16.482 7.510 -15.767 1.00 80.56 81 MET A O 1
ATOM 665 N N . SER A 1 82 ? 18.184 7.653 -14.338 1.00 69.00 82 SER A N 1
ATOM 666 C CA . SER A 1 82 ? 19.158 7.485 -15.414 1.00 69.00 82 SER A CA 1
ATOM 667 C C . SER A 1 82 ? 19.114 6.035 -15.903 1.00 69.00 82 SER A C 1
ATOM 669 O O . 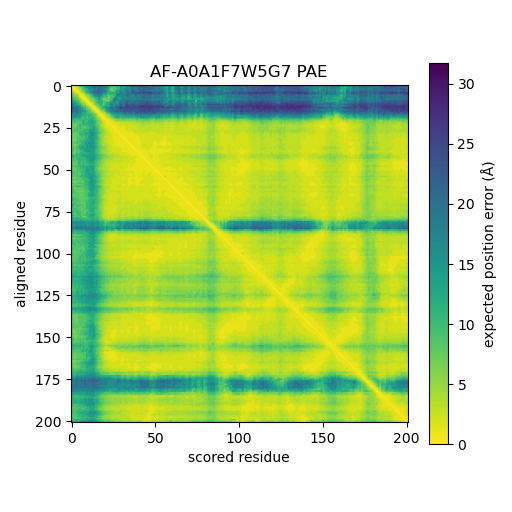SER A 1 82 ? 19.103 5.121 -15.083 1.00 69.00 82 SER A O 1
ATOM 671 N N . THR A 1 83 ? 19.200 5.802 -17.214 1.00 64.94 83 THR A N 1
ATOM 672 C CA . THR A 1 83 ? 19.308 4.455 -17.818 1.00 64.94 83 THR A CA 1
ATOM 673 C C . THR A 1 83 ? 20.633 3.745 -17.502 1.00 64.94 83 THR A C 1
ATOM 675 O O . THR A 1 83 ? 20.997 2.757 -18.145 1.00 64.94 83 THR A O 1
ATOM 678 N N . ARG A 1 84 ? 21.398 4.247 -16.523 1.00 65.00 84 ARG A N 1
ATOM 679 C CA . ARG A 1 84 ? 22.650 3.638 -16.099 1.00 65.00 84 ARG A CA 1
ATOM 680 C C . ARG A 1 84 ? 22.340 2.290 -15.447 1.00 65.00 84 ARG A C 1
ATOM 682 O O . ARG A 1 84 ? 21.518 2.229 -14.533 1.00 65.00 84 ARG A O 1
ATOM 689 N N . PRO A 1 85 ? 22.996 1.211 -15.892 1.00 58.56 85 PRO A N 1
ATOM 690 C CA . PRO A 1 85 ? 22.805 -0.096 -15.292 1.00 58.56 85 PRO A CA 1
ATOM 691 C C . PRO A 1 85 ? 23.227 -0.035 -13.817 1.00 58.56 85 PRO A C 1
ATOM 693 O O . PRO A 1 85 ? 24.291 0.507 -13.521 1.00 58.56 85 PRO A O 1
ATOM 696 N N . LEU A 1 86 ? 22.424 -0.647 -12.934 1.00 60.00 86 LEU A N 1
ATOM 697 C CA . LEU A 1 86 ? 22.693 -0.950 -11.511 1.00 60.00 86 LEU A CA 1
ATOM 698 C C . LEU A 1 86 ? 22.118 -0.011 -10.435 1.00 60.00 86 LEU A C 1
ATOM 700 O O . LEU A 1 86 ? 22.323 -0.287 -9.252 1.00 60.00 86 LEU A O 1
ATOM 704 N N . GLU A 1 87 ? 21.359 1.033 -10.763 1.00 69.81 87 GLU A N 1
ATOM 705 C CA . GLU A 1 87 ? 20.678 1.813 -9.717 1.00 69.81 87 GLU A CA 1
ATOM 706 C C . GLU A 1 87 ? 19.301 1.233 -9.380 1.00 69.81 87 GLU A C 1
ATOM 708 O O . GLU A 1 87 ? 18.268 1.773 -9.768 1.00 69.81 87 GLU A O 1
ATOM 713 N N . ARG A 1 88 ? 19.282 0.141 -8.606 1.00 81.25 88 ARG A N 1
ATOM 714 C CA . ARG A 1 88 ? 18.050 -0.296 -7.941 1.00 81.25 88 ARG A CA 1
ATOM 715 C C . ARG A 1 88 ? 17.624 0.774 -6.945 1.00 81.25 88 ARG A C 1
ATOM 717 O O . ARG A 1 88 ? 18.390 1.132 -6.049 1.00 81.25 88 ARG A O 1
ATOM 724 N N . ARG A 1 89 ? 16.389 1.246 -7.071 1.00 85.50 89 ARG A N 1
ATOM 725 C CA . ARG A 1 89 ? 15.817 2.253 -6.176 1.00 85.50 89 ARG A CA 1
ATOM 726 C C . ARG A 1 89 ? 14.456 1.797 -5.670 1.00 85.50 89 ARG A C 1
ATOM 728 O O . ARG A 1 89 ? 13.669 1.230 -6.426 1.00 85.50 89 ARG A O 1
ATOM 735 N N . THR A 1 90 ? 14.206 2.040 -4.387 1.00 88.00 90 THR A N 1
ATOM 736 C CA . THR A 1 90 ? 12.907 1.807 -3.753 1.00 88.00 90 THR A CA 1
ATOM 737 C C . THR A 1 90 ? 12.045 3.048 -3.913 1.00 88.00 90 THR A C 1
ATOM 739 O O . THR A 1 90 ? 12.461 4.145 -3.539 1.00 88.00 90 THR A O 1
ATOM 742 N N . TYR A 1 91 ? 10.844 2.849 -4.433 1.00 88.69 91 TYR A N 1
ATOM 743 C CA . TYR A 1 91 ? 9.821 3.858 -4.633 1.00 88.69 91 TYR A CA 1
ATOM 744 C C . TYR A 1 91 ? 8.622 3.522 -3.756 1.00 88.69 91 TYR A C 1
ATOM 746 O O . TYR A 1 91 ? 8.227 2.360 -3.640 1.00 88.69 91 TYR A O 1
ATOM 754 N N . THR A 1 92 ? 8.042 4.559 -3.166 1.00 90.88 92 THR A N 1
ATOM 755 C CA . THR A 1 92 ? 6.712 4.498 -2.564 1.00 90.88 92 THR A CA 1
ATOM 756 C C . THR A 1 92 ? 5.794 5.345 -3.426 1.00 90.88 92 THR A C 1
ATOM 758 O O . THR A 1 92 ? 6.126 6.488 -3.734 1.00 90.88 92 THR A O 1
ATOM 761 N N . LEU A 1 93 ? 4.666 4.793 -3.838 1.00 91.44 93 LEU A N 1
ATOM 762 C CA . LEU A 1 93 ? 3.656 5.449 -4.654 1.00 91.44 93 LEU A CA 1
ATOM 763 C C . LEU A 1 93 ? 2.357 5.471 -3.852 1.00 91.44 93 LEU A C 1
ATOM 765 O O . LEU A 1 93 ? 2.038 4.479 -3.195 1.00 91.44 93 LEU A O 1
ATOM 769 N N . SER A 1 94 ? 1.633 6.583 -3.921 1.00 92.81 94 SER A N 1
ATOM 770 C CA . SER A 1 94 ? 0.263 6.687 -3.422 1.00 92.81 94 SER A CA 1
ATOM 771 C C . SER A 1 94 ? -0.645 6.895 -4.623 1.00 92.81 94 SER A C 1
ATOM 773 O O . SER A 1 94 ? -0.366 7.765 -5.444 1.00 92.81 94 SER A O 1
ATOM 775 N N . ILE A 1 95 ? -1.710 6.108 -4.726 1.00 94.31 95 ILE A N 1
ATOM 776 C CA . ILE A 1 95 ? -2.790 6.345 -5.689 1.00 94.31 95 ILE A CA 1
ATOM 777 C C . ILE A 1 95 ? -4.100 6.517 -4.926 1.00 94.31 95 ILE A C 1
ATOM 779 O O . ILE A 1 95 ? -4.327 5.836 -3.927 1.00 94.31 95 ILE A O 1
ATOM 783 N N . GLU A 1 96 ? -4.948 7.426 -5.390 1.00 95.69 96 GLU A N 1
ATOM 784 C CA . GLU A 1 96 ? -6.257 7.716 -4.805 1.00 95.69 96 GLU A CA 1
ATOM 785 C C . GLU A 1 96 ? -7.341 7.359 -5.824 1.00 95.69 96 GLU A C 1
ATOM 787 O O . GLU A 1 96 ? -7.273 7.781 -6.980 1.00 95.69 96 GLU A O 1
ATOM 792 N N . LEU A 1 97 ? -8.299 6.530 -5.410 1.00 96.94 97 LEU A N 1
ATOM 793 C CA . LEU A 1 97 ? -9.404 6.070 -6.254 1.00 96.94 97 LEU A CA 1
ATOM 794 C C . LEU A 1 97 ? -10.713 6.775 -5.877 1.00 96.94 97 LEU A C 1
ATOM 796 O O . LEU A 1 97 ? -10.865 7.273 -4.766 1.00 96.94 97 LEU A O 1
ATOM 800 N N . GLU A 1 98 ? -11.698 6.780 -6.772 1.00 96.75 98 GLU A N 1
ATOM 801 C CA . GLU A 1 98 ? -13.001 7.417 -6.527 1.00 96.75 98 GLU A CA 1
ATOM 802 C C . GLU A 1 98 ? -13.804 6.698 -5.433 1.00 96.75 98 GLU A C 1
ATOM 804 O O . GLU A 1 98 ? -14.518 7.328 -4.656 1.00 96.75 98 GLU A O 1
ATOM 809 N N . ASN A 1 99 ? -13.681 5.370 -5.361 1.00 97.31 99 ASN A N 1
ATOM 810 C CA . ASN A 1 99 ? -14.429 4.536 -4.422 1.00 97.31 99 ASN A CA 1
ATOM 811 C C . ASN A 1 99 ? -13.536 4.015 -3.287 1.00 97.31 99 ASN A C 1
ATOM 813 O O . ASN A 1 99 ? -12.360 3.726 -3.534 1.00 97.31 99 ASN A O 1
ATOM 817 N N . PRO A 1 100 ? -14.085 3.793 -2.074 1.00 98.06 100 PRO A N 1
ATOM 818 C CA . PRO A 1 100 ? -13.324 3.229 -0.969 1.00 98.06 100 PRO A CA 1
ATOM 819 C C . PRO A 1 100 ? -12.673 1.896 -1.345 1.00 98.06 100 PRO A C 1
ATOM 821 O O . PRO A 1 100 ? -13.296 1.021 -1.952 1.00 98.06 100 PRO A O 1
ATOM 824 N N . VAL A 1 101 ? -11.414 1.732 -0.953 1.00 98.31 101 VAL A N 1
ATOM 825 C CA . VAL A 1 101 ? -10.579 0.585 -1.330 1.00 98.31 101 VAL A CA 1
ATOM 826 C C . VAL A 1 101 ? -10.384 -0.399 -0.183 1.00 98.31 101 VAL A C 1
ATOM 828 O O . VAL A 1 101 ? -10.181 -1.592 -0.419 1.00 98.31 101 VAL A O 1
ATOM 831 N N . GLY A 1 102 ? -10.468 0.071 1.061 1.00 98.38 102 GLY A N 1
ATOM 832 C CA . GLY A 1 102 ? -10.243 -0.723 2.266 1.00 98.38 102 GLY A CA 1
ATOM 833 C C . GLY A 1 102 ? -10.286 0.129 3.526 1.00 98.38 102 GLY A C 1
ATOM 834 O O . GLY A 1 102 ? -10.803 1.244 3.502 1.00 98.38 102 GLY A O 1
ATOM 835 N N . TRP A 1 103 ? -9.713 -0.383 4.612 1.00 98.50 103 TRP A N 1
ATOM 836 C CA . TRP A 1 103 ? -9.594 0.344 5.878 1.00 98.50 103 TRP A CA 1
ATOM 837 C C . TRP A 1 103 ? -8.135 0.651 6.187 1.00 98.50 103 TRP A C 1
ATOM 839 O O . TRP A 1 103 ? -7.298 -0.252 6.141 1.00 98.50 103 TRP A O 1
ATOM 849 N N . SER A 1 104 ? -7.822 1.900 6.525 1.00 97.50 104 SER A N 1
ATOM 850 C CA . SER A 1 104 ? -6.439 2.295 6.805 1.00 97.50 104 SER A CA 1
ATOM 851 C C . SER A 1 104 ? -5.910 1.620 8.074 1.00 97.50 104 SER A C 1
ATOM 853 O O . SER A 1 104 ? -6.624 1.521 9.070 1.00 97.50 104 SER A O 1
ATOM 855 N N . ALA A 1 105 ? -4.653 1.169 8.060 1.00 96.62 105 ALA A N 1
ATOM 856 C CA . ALA A 1 105 ? -3.948 0.703 9.264 1.00 96.62 105 ALA A CA 1
ATOM 857 C C . ALA A 1 105 ? -3.055 1.784 9.894 1.00 96.62 105 ALA A C 1
ATOM 859 O O . ALA A 1 105 ? -2.462 1.562 10.948 1.00 96.62 105 ALA A O 1
ATOM 860 N N . THR A 1 106 ? -2.941 2.936 9.241 1.00 95.69 106 THR A N 1
ATOM 861 C CA . THR A 1 106 ? -2.058 4.040 9.616 1.00 95.69 106 THR A CA 1
ATOM 862 C C . THR A 1 106 ? -2.825 5.347 9.518 1.00 95.69 106 THR A C 1
ATOM 864 O O . THR A 1 106 ? -3.542 5.587 8.546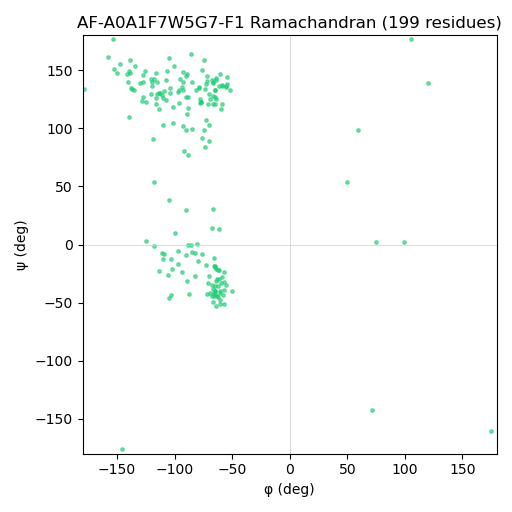 1.00 95.69 106 THR A O 1
ATOM 867 N N . LEU A 1 107 ? -2.719 6.183 10.545 1.00 95.00 107 LEU A N 1
ATOM 868 C CA . LEU A 1 107 ? -3.432 7.455 10.629 1.00 95.00 107 LEU A CA 1
ATOM 869 C C . LEU A 1 107 ? -2.521 8.531 11.220 1.00 95.00 107 LEU A C 1
ATOM 871 O O . LEU A 1 107 ? -1.674 8.212 12.060 1.00 95.00 107 LEU A O 1
ATOM 875 N N . PRO A 1 108 ? -2.693 9.802 10.831 1.00 94.56 108 PRO A N 1
ATOM 876 C CA . PRO A 1 108 ? -2.107 10.900 11.578 1.00 94.56 108 PRO A CA 1
ATOM 877 C C . PRO A 1 108 ? -2.786 11.007 12.950 1.00 94.56 108 PRO A C 1
ATOM 879 O O . PRO A 1 108 ? -4.004 10.862 13.078 1.00 94.56 108 PRO A O 1
ATOM 882 N N . SER A 1 109 ? -2.006 11.305 13.986 1.00 94.44 109 SER A N 1
ATOM 883 C CA . SER A 1 109 ? -2.493 11.463 15.362 1.00 94.44 109 SER A CA 1
ATOM 884 C C . SER A 1 109 ? -3.580 12.537 15.497 1.00 94.44 109 SER A C 1
ATOM 886 O O . SER A 1 109 ? -4.417 12.453 16.391 1.00 94.44 109 SER A O 1
ATOM 888 N N . SER A 1 110 ? -3.624 13.503 14.576 1.00 94.69 110 SER A N 1
ATOM 889 C CA . SER A 1 110 ? -4.653 14.547 14.495 1.00 94.69 110 SER A CA 1
ATOM 890 C C . SER A 1 110 ? -6.065 14.030 14.195 1.00 94.69 110 SER A C 1
ATOM 892 O O . SER A 1 110 ? -7.031 14.747 14.449 1.00 94.69 110 SER A O 1
ATOM 894 N N . MET A 1 111 ? -6.208 12.805 13.677 1.00 94.75 111 MET A N 1
ATOM 895 C CA . MET A 1 111 ? -7.509 12.159 13.454 1.00 94.75 111 MET A CA 1
ATOM 896 C C . MET A 1 111 ? -8.054 11.451 14.697 1.00 94.75 111 MET A C 1
ATOM 898 O O . MET A 1 111 ? -9.174 10.941 14.668 1.00 94.75 111 MET A O 1
ATOM 902 N N . LEU A 1 112 ? -7.272 11.381 15.774 1.00 94.62 112 LEU A N 1
ATOM 903 C CA . LEU A 1 112 ? -7.626 10.626 16.966 1.00 94.62 112 LEU A CA 1
ATOM 904 C C . LEU A 1 112 ? -8.171 11.542 18.069 1.00 94.62 112 LEU A C 1
ATOM 906 O O . LEU A 1 112 ? -7.826 12.726 18.122 1.00 94.62 112 LEU A O 1
ATOM 910 N N . PRO A 1 113 ? -9.012 11.010 18.975 1.00 93.69 113 PRO A N 1
ATOM 911 C CA . PRO A 1 113 ? -9.422 11.732 20.173 1.00 93.69 113 PRO A CA 1
ATOM 912 C C . PRO A 1 113 ? -8.213 12.212 20.984 1.00 93.69 113 PRO A C 1
ATOM 914 O O . PRO A 1 113 ? -7.202 11.519 21.088 1.00 93.69 113 PRO A O 1
ATOM 917 N N . ALA A 1 114 ? -8.324 13.393 21.594 1.00 92.94 114 ALA A N 1
ATOM 918 C CA . ALA A 1 114 ? -7.231 13.988 22.368 1.00 92.94 114 ALA A CA 1
ATOM 919 C C . ALA A 1 114 ? -6.837 13.162 23.611 1.00 92.94 114 ALA A C 1
ATOM 921 O O . ALA A 1 114 ? -5.736 13.323 24.132 1.00 92.94 114 ALA A O 1
ATOM 922 N N . ASP A 1 115 ? -7.736 12.301 24.088 1.00 93.69 115 ASP A N 1
ATOM 923 C CA . ASP A 1 115 ? -7.567 11.386 25.217 1.00 93.69 115 ASP A CA 1
ATOM 924 C C . ASP A 1 115 ? -7.237 9.944 24.790 1.00 93.69 115 ASP A C 1
ATOM 926 O O . ASP A 1 115 ? -7.228 9.041 25.630 1.00 93.69 115 ASP A O 1
ATOM 930 N N . ALA A 1 116 ? -6.943 9.716 23.505 1.00 94.75 116 ALA A N 1
ATOM 931 C CA . ALA A 1 116 ? -6.532 8.414 23.001 1.00 94.75 116 ALA A CA 1
ATOM 932 C C . ALA A 1 116 ? -5.253 7.916 23.698 1.00 94.75 116 ALA A C 1
ATOM 934 O O . ALA A 1 116 ? -4.290 8.659 23.902 1.00 94.75 116 ALA A O 1
ATOM 935 N N . LEU A 1 117 ? -5.244 6.629 24.049 1.00 95.38 117 LEU A N 1
ATOM 936 C CA . LEU A 1 117 ? -4.108 5.969 24.687 1.00 95.38 117 LEU A CA 1
ATOM 937 C C . LEU A 1 117 ? -3.213 5.298 23.645 1.00 95.38 117 LEU A C 1
ATOM 939 O O . LEU A 1 117 ? -3.695 4.613 22.741 1.00 95.38 117 LEU A O 1
ATOM 943 N N . PHE A 1 118 ? -1.904 5.472 23.803 1.00 95.31 118 PHE A N 1
ATOM 944 C CA . PHE A 1 118 ? -0.894 4.979 22.873 1.00 95.31 118 PHE A CA 1
ATOM 945 C C . PHE A 1 118 ? 0.165 4.159 23.593 1.00 95.31 118 PHE A C 1
ATOM 947 O O . PHE A 1 118 ? 0.594 4.520 24.691 1.00 95.31 118 PHE A O 1
ATOM 954 N N . VAL A 1 119 ? 0.673 3.131 22.916 1.00 96.19 119 VAL A N 1
ATOM 955 C CA . VAL A 1 119 ? 1.890 2.424 23.329 1.00 96.19 119 VAL A CA 1
ATOM 956 C C . VAL A 1 119 ? 3.000 2.584 22.299 1.00 96.19 119 VAL A C 1
ATOM 958 O O . VAL A 1 119 ? 2.711 2.677 21.102 1.00 96.19 119 VAL A O 1
ATOM 961 N N . PRO A 1 120 ? 4.274 2.611 22.734 1.00 94.81 120 PRO A N 1
ATOM 962 C CA . PRO A 1 120 ? 5.404 2.578 21.817 1.00 94.81 120 PRO A CA 1
ATOM 963 C C . PRO A 1 120 ? 5.329 1.367 20.883 1.00 94.81 120 PRO A C 1
ATOM 965 O O . PRO A 1 120 ? 5.059 0.246 21.317 1.00 94.81 120 PRO A O 1
ATOM 968 N N . PHE A 1 121 ? 5.590 1.598 19.601 1.00 93.56 121 PHE A N 1
ATOM 969 C CA . PHE A 1 121 ? 5.575 0.581 18.561 1.00 93.56 121 PHE A CA 1
ATOM 970 C C . PHE A 1 121 ? 6.723 0.809 17.582 1.00 93.56 121 PHE A C 1
ATOM 972 O O . PHE A 1 121 ? 7.008 1.938 17.197 1.00 93.56 121 PHE A O 1
ATOM 979 N N . HIS A 1 122 ? 7.367 -0.273 17.150 1.00 91.44 122 HIS A N 1
ATOM 980 C CA . HIS A 1 122 ? 8.495 -0.213 16.225 1.00 91.44 122 HIS A CA 1
ATOM 981 C C . HIS A 1 122 ? 8.130 -0.972 14.943 1.00 91.44 122 HIS A C 1
ATOM 983 O O . HIS A 1 122 ? 8.339 -2.187 14.876 1.00 91.44 122 HIS A O 1
ATOM 989 N N . PRO A 1 123 ? 7.552 -0.305 13.920 1.00 85.94 123 PRO A N 1
ATOM 990 C CA . PRO A 1 123 ? 7.179 -0.966 12.665 1.00 85.94 123 PRO A CA 1
ATOM 991 C C . PRO A 1 123 ? 8.390 -1.548 11.921 1.00 85.94 123 PRO A C 1
ATOM 993 O O . PRO A 1 123 ? 8.239 -2.439 11.087 1.00 85.94 123 PRO A O 1
ATOM 996 N N . ASN A 1 124 ? 9.592 -1.040 12.202 1.00 85.75 124 ASN A N 1
ATOM 997 C CA . ASN A 1 124 ? 10.866 -1.590 11.756 1.00 85.75 124 ASN A CA 1
ATOM 998 C C . ASN A 1 124 ? 11.981 -1.206 12.746 1.00 85.75 124 ASN A C 1
ATOM 1000 O O . ASN A 1 124 ? 11.751 -0.456 13.690 1.00 85.75 124 ASN A O 1
ATOM 1004 N N . GLU A 1 125 ? 13.198 -1.696 12.505 1.00 85.00 125 GLU A N 1
ATOM 1005 C CA . GLU A 1 125 ? 14.369 -1.469 13.368 1.00 85.00 125 GLU A CA 1
ATOM 1006 C C . GLU A 1 125 ? 14.859 -0.006 13.434 1.00 85.00 125 GLU A C 1
ATOM 1008 O O . GLU A 1 125 ? 15.684 0.323 14.281 1.00 85.00 125 GLU A O 1
ATOM 1013 N N . TYR A 1 126 ? 14.360 0.873 12.559 1.00 84.75 126 TYR A N 1
ATOM 1014 C CA . TYR A 1 126 ? 14.795 2.267 12.417 1.00 84.75 126 TYR A CA 1
ATOM 1015 C C . TYR A 1 126 ? 13.700 3.294 12.713 1.00 84.75 126 TYR A C 1
ATOM 1017 O O . TYR A 1 126 ? 13.940 4.489 12.549 1.00 84.75 126 TYR A O 1
ATOM 1025 N N . THR A 1 127 ? 12.479 2.869 13.036 1.00 84.44 127 THR A N 1
ATOM 1026 C CA . THR A 1 127 ? 11.347 3.786 13.196 1.00 84.44 127 THR A CA 1
ATOM 1027 C C . THR A 1 127 ? 10.655 3.548 14.522 1.00 84.44 127 THR A C 1
ATOM 1029 O O . THR A 1 127 ? 10.173 2.447 14.779 1.00 84.44 127 THR A O 1
ATOM 1032 N N . ASP A 1 128 ? 10.561 4.612 15.311 1.00 89.00 128 ASP A N 1
ATOM 1033 C CA . ASP A 1 128 ? 9.705 4.688 16.487 1.00 89.00 128 ASP A CA 1
ATOM 1034 C C . ASP A 1 128 ? 8.360 5.282 16.076 1.00 89.00 128 ASP A C 1
ATOM 1036 O O . ASP A 1 128 ? 8.302 6.284 15.361 1.00 89.00 128 ASP A O 1
ATOM 1040 N N . ALA A 1 129 ? 7.281 4.648 16.513 1.00 91.12 129 ALA A N 1
ATOM 1041 C CA . ALA A 1 129 ? 5.915 5.067 16.260 1.00 91.12 129 ALA A CA 1
ATOM 1042 C C . ALA A 1 129 ? 5.029 4.737 17.467 1.00 91.12 129 ALA A C 1
ATOM 1044 O O . ALA A 1 129 ? 5.490 4.237 18.498 1.00 91.12 129 ALA A O 1
ATOM 1045 N N . PHE A 1 130 ? 3.734 4.997 17.323 1.00 94.69 130 PHE A N 1
ATOM 1046 C CA . PHE A 1 130 ? 2.731 4.670 18.325 1.00 94.69 130 PHE A CA 1
ATOM 1047 C C . PHE A 1 130 ? 1.717 3.675 17.772 1.00 94.69 130 PHE A C 1
ATOM 1049 O O . PHE A 1 130 ? 1.324 3.767 16.612 1.00 94.69 130 PHE A O 1
ATOM 1056 N N . LEU A 1 131 ? 1.270 2.741 18.605 1.00 96.62 131 LEU A N 1
ATOM 1057 C CA . LEU A 1 131 ? 0.098 1.905 18.355 1.00 96.62 131 LEU A CA 1
ATOM 1058 C C . LEU A 1 131 ? -1.046 2.432 19.224 1.00 96.62 131 LEU A C 1
ATOM 1060 O O . LEU A 1 131 ? -0.865 2.644 20.424 1.00 96.62 131 LEU A O 1
ATOM 1064 N N . LEU A 1 132 ? -2.215 2.652 18.627 1.00 97.06 132 LEU A N 1
ATOM 1065 C CA . LEU A 1 132 ? -3.416 3.036 19.369 1.00 97.06 132 LEU A CA 1
ATOM 1066 C C . LEU A 1 132 ? -3.891 1.846 20.214 1.00 97.06 132 LEU A C 1
ATOM 1068 O O . LEU A 1 132 ? -4.151 0.783 19.659 1.00 97.06 132 LEU A O 1
ATOM 1072 N N . GLU A 1 133 ? -4.061 2.001 21.525 1.00 95.69 133 GLU A N 1
ATOM 1073 C CA . GLU A 1 133 ? -4.587 0.926 22.388 1.00 95.69 133 GLU A CA 1
ATOM 1074 C C . GLU A 1 133 ? -6.115 0.836 22.360 1.00 95.69 133 GLU A C 1
ATOM 1076 O O . GLU A 1 133 ? -6.682 -0.235 22.563 1.00 95.69 133 GLU A O 1
ATOM 1081 N N . ASP A 1 134 ? -6.805 1.944 22.091 1.00 92.31 134 ASP A N 1
ATOM 1082 C CA . ASP A 1 134 ? -8.265 1.973 22.138 1.00 92.31 134 ASP A CA 1
ATOM 1083 C C . ASP A 1 134 ? -8.890 1.177 20.978 1.00 92.31 134 ASP A C 1
ATOM 1085 O O . ASP A 1 134 ? -8.954 1.655 19.845 1.00 92.31 134 ASP A O 1
ATOM 1089 N N . HIS A 1 135 ? -9.373 -0.035 21.262 1.00 91.00 135 HIS A N 1
ATOM 1090 C CA . HIS A 1 135 ? -10.058 -0.907 20.300 1.00 91.00 135 HIS A CA 1
ATOM 1091 C C . HIS A 1 135 ? -11.508 -0.487 19.991 1.00 91.00 135 HIS A C 1
ATOM 1093 O O . HIS A 1 135 ? -12.130 -1.073 19.095 1.00 91.00 135 HIS A O 1
ATOM 1099 N N . ALA A 1 136 ? -12.070 0.493 20.712 1.00 93.19 136 ALA A N 1
ATOM 1100 C CA . ALA A 1 136 ? -13.365 1.071 20.361 1.00 93.19 136 ALA A CA 1
ATOM 1101 C C . ALA A 1 136 ? -13.256 1.933 19.096 1.00 93.19 136 ALA A C 1
ATOM 1103 O O . ALA A 1 136 ? -14.182 1.933 18.281 1.00 93.19 136 ALA A O 1
ATOM 1104 N N . PHE A 1 137 ? -12.109 2.594 18.896 1.00 95.69 137 PHE A N 1
ATOM 1105 C CA . PHE A 1 137 ? -11.800 3.298 17.658 1.00 95.69 137 PHE A CA 1
ATOM 1106 C C . PHE A 1 137 ? -11.696 2.307 16.493 1.00 95.69 137 PHE A C 1
ATOM 1108 O O . PHE A 1 137 ? -10.873 1.386 16.509 1.00 95.69 137 PHE A O 1
ATOM 1115 N N . LYS A 1 138 ? -12.532 2.496 15.472 1.00 97.38 138 LYS A N 1
ATOM 1116 C CA . LYS A 1 138 ? -12.561 1.656 14.271 1.00 97.38 138 LYS A CA 1
ATOM 1117 C C . LYS A 1 138 ? -11.602 2.197 13.219 1.00 97.38 138 LYS A C 1
ATOM 1119 O O . LYS A 1 138 ? -11.385 3.398 13.123 1.00 97.38 138 LYS A O 1
ATOM 1124 N N . ALA A 1 139 ? -11.003 1.304 12.439 1.00 97.88 139 ALA A N 1
ATOM 1125 C CA . ALA A 1 139 ? -10.196 1.711 11.300 1.00 97.88 139 ALA A CA 1
ATOM 1126 C C . ALA A 1 139 ? -11.098 2.399 10.260 1.00 97.88 139 ALA A C 1
ATOM 1128 O O . ALA A 1 139 ? -12.104 1.800 9.872 1.00 97.88 139 ALA A O 1
ATOM 1129 N N . PRO A 1 140 ? -10.775 3.619 9.805 1.00 97.75 140 PRO A N 1
ATOM 1130 C CA . PRO A 1 140 ? -11.617 4.333 8.861 1.00 97.75 140 PRO A CA 1
ATOM 1131 C C . PRO A 1 140 ? -11.460 3.757 7.458 1.00 97.75 140 PRO A C 1
ATOM 1133 O O . PRO A 1 140 ? -10.389 3.257 7.086 1.00 97.75 140 PRO A O 1
ATOM 1136 N N . LEU A 1 141 ? -12.527 3.854 6.668 1.00 98.06 141 LEU A N 1
ATOM 1137 C CA . LEU A 1 141 ? -12.445 3.600 5.233 1.00 98.06 141 LEU A CA 1
ATOM 1138 C C . LEU A 1 141 ? -11.473 4.586 4.576 1.00 98.06 141 LEU A C 1
ATOM 1140 O O . LEU A 1 141 ? -11.366 5.745 4.971 1.00 98.06 141 LEU A O 1
ATOM 1144 N N . THR A 1 142 ? -10.779 4.126 3.544 1.00 97.94 142 THR A N 1
ATOM 1145 C CA . THR A 1 142 ? -9.857 4.952 2.765 1.00 97.94 142 THR A CA 1
ATOM 1146 C C . THR A 1 142 ? -10.051 4.733 1.275 1.00 97.94 142 THR A C 1
ATOM 1148 O O . THR A 1 142 ? -10.515 3.675 0.850 1.00 97.94 142 THR A O 1
ATOM 1151 N N . HIS A 1 143 ? -9.697 5.757 0.506 1.00 97.81 143 HIS A N 1
ATOM 1152 C CA . HIS A 1 143 ? -9.639 5.778 -0.955 1.00 97.81 143 HIS A CA 1
ATOM 1153 C C . HIS A 1 143 ? -8.192 5.681 -1.461 1.00 97.81 143 HIS A C 1
ATOM 1155 O O . HIS A 1 143 ? -7.957 5.446 -2.643 1.00 97.81 143 HIS A O 1
ATOM 1161 N N . GLU A 1 144 ? -7.223 5.847 -0.556 1.00 97.12 144 GLU A N 1
ATOM 1162 C CA . GLU A 1 144 ? -5.803 5.849 -0.873 1.00 97.12 144 GLU A CA 1
ATOM 1163 C C . GLU A 1 144 ? -5.213 4.440 -0.776 1.00 97.12 144 GLU A C 1
ATOM 1165 O O . GLU A 1 144 ? -5.577 3.630 0.084 1.00 97.12 144 GLU A O 1
ATOM 1170 N N . ILE A 1 145 ? -4.260 4.162 -1.656 1.00 97.00 145 ILE A N 1
ATOM 1171 C CA . ILE A 1 145 ? -3.487 2.931 -1.698 1.00 97.00 145 ILE A CA 1
ATOM 1172 C C . ILE A 1 145 ? -2.021 3.305 -1.717 1.00 97.00 145 ILE A C 1
ATOM 1174 O O . ILE A 1 145 ? -1.570 4.021 -2.610 1.00 97.00 145 ILE A O 1
ATOM 1178 N N . THR A 1 146 ? -1.263 2.728 -0.795 1.00 95.62 146 THR A N 1
ATOM 1179 C CA . THR A 1 146 ? 0.191 2.806 -0.827 1.00 95.62 146 THR A CA 1
ATOM 1180 C C . THR A 1 146 ? 0.777 1.567 -1.489 1.00 95.62 146 THR A C 1
ATOM 1182 O O . THR A 1 146 ? 0.449 0.432 -1.133 1.00 95.62 146 THR A O 1
ATOM 1185 N N . ILE A 1 147 ? 1.712 1.783 -2.412 1.00 94.94 147 ILE A N 1
ATOM 1186 C CA . ILE A 1 147 ? 2.460 0.752 -3.129 1.00 94.94 147 ILE A CA 1
ATOM 1187 C C . ILE A 1 147 ? 3.949 1.018 -2.925 1.00 94.94 147 ILE A C 1
ATOM 1189 O O . ILE A 1 147 ? 4.454 2.079 -3.273 1.00 94.94 147 ILE A O 1
ATOM 1193 N N . VAL A 1 148 ? 4.679 0.041 -2.394 1.00 92.56 148 VAL A N 1
ATOM 1194 C CA . VAL A 1 148 ? 6.144 0.092 -2.310 1.00 92.56 148 VAL A CA 1
ATOM 1195 C C . VAL A 1 148 ? 6.719 -0.882 -3.321 1.00 92.56 148 VAL A C 1
ATOM 1197 O O . VAL A 1 148 ? 6.409 -2.078 -3.280 1.00 92.56 148 VAL A O 1
ATOM 1200 N N . CYS A 1 149 ? 7.583 -0.396 -4.203 1.00 93.25 149 CYS A N 1
ATOM 1201 C CA . CYS A 1 149 ? 8.216 -1.191 -5.247 1.00 93.25 149 CYS A CA 1
ATOM 1202 C C . CYS A 1 149 ? 9.695 -0.848 -5.422 1.00 93.25 149 CYS A C 1
ATOM 1204 O O . CYS A 1 149 ? 10.157 0.228 -5.059 1.00 93.25 149 CYS A O 1
ATOM 1206 N N . GLU A 1 150 ? 10.447 -1.769 -6.010 1.00 92.44 150 GLU A N 1
ATOM 1207 C CA . GLU A 1 150 ? 11.783 -1.503 -6.540 1.00 92.44 150 GLU A CA 1
ATOM 1208 C C . GLU A 1 150 ? 11.703 -1.405 -8.059 1.00 92.44 150 GLU A C 1
ATOM 1210 O O . GLU A 1 150 ? 11.078 -2.257 -8.687 1.00 92.44 150 GLU A O 1
ATOM 1215 N N . ILE A 1 151 ? 12.353 -0.402 -8.644 1.00 91.12 151 ILE A N 1
ATOM 1216 C CA . ILE A 1 151 ? 12.445 -0.250 -10.099 1.00 91.12 151 ILE A CA 1
ATOM 1217 C C . ILE A 1 151 ? 13.884 -0.556 -10.527 1.00 91.12 151 ILE A C 1
ATOM 1219 O O . ILE A 1 151 ? 14.837 -0.081 -9.901 1.00 91.12 151 ILE A O 1
ATOM 1223 N N . ASP A 1 152 ? 14.038 -1.387 -11.559 1.00 90.81 152 ASP A N 1
ATOM 1224 C CA . ASP A 1 152 ? 15.329 -1.820 -12.104 1.00 90.81 152 ASP A CA 1
ATOM 1225 C C . ASP A 1 152 ? 15.297 -1.837 -13.642 1.00 90.81 152 ASP A C 1
ATOM 1227 O O . ASP A 1 152 ? 14.263 -2.128 -14.252 1.00 90.81 152 ASP A O 1
ATOM 1231 N N . TYR A 1 153 ? 16.439 -1.549 -14.271 1.00 89.75 153 TYR A N 1
ATOM 1232 C CA . TYR A 1 153 ? 16.593 -1.529 -15.725 1.00 89.75 153 TYR A CA 1
ATOM 1233 C C . TYR A 1 153 ? 17.522 -2.643 -16.202 1.00 89.75 153 TYR A C 1
ATOM 1235 O O . TYR A 1 153 ? 18.728 -2.654 -15.937 1.00 89.75 153 TYR A O 1
ATOM 1243 N N . PHE A 1 154 ? 16.976 -3.564 -16.993 1.00 86.88 154 PHE A N 1
ATOM 1244 C CA . PHE A 1 154 ? 17.720 -4.692 -17.537 1.00 86.88 154 PHE A CA 1
ATOM 1245 C C . PHE A 1 154 ? 18.298 -4.343 -18.908 1.00 86.88 154 PHE A C 1
ATOM 1247 O O . PHE A 1 154 ? 17.776 -4.763 -19.942 1.00 86.88 154 PHE A O 1
ATOM 1254 N N . ALA A 1 155 ? 19.425 -3.625 -18.918 1.00 85.00 155 ALA A N 1
ATOM 1255 C CA . ALA A 1 155 ? 20.081 -3.141 -20.139 1.00 85.00 155 ALA A CA 1
ATOM 1256 C C . ALA A 1 155 ? 20.291 -4.231 -21.213 1.00 85.00 155 ALA A C 1
ATOM 1258 O O . ALA A 1 155 ? 20.041 -3.994 -22.390 1.00 85.00 155 ALA A O 1
ATOM 1259 N N . ASN A 1 156 ? 20.661 -5.456 -20.814 1.00 85.94 156 ASN A N 1
ATOM 1260 C CA . ASN A 1 156 ? 20.908 -6.572 -21.743 1.00 85.94 156 ASN A CA 1
ATOM 1261 C C . ASN A 1 156 ? 19.664 -7.035 -22.520 1.00 85.94 156 ASN A C 1
ATOM 1263 O O . ASN A 1 156 ? 19.790 -7.750 -23.510 1.00 85.94 156 ASN A O 1
ATOM 1267 N N . ARG A 1 157 ? 18.467 -6.701 -22.036 1.00 85.06 157 ARG A N 1
ATOM 1268 C CA . ARG A 1 157 ? 17.181 -7.093 -22.627 1.00 85.06 157 ARG A CA 1
ATOM 1269 C C . ARG A 1 157 ? 16.283 -5.888 -22.929 1.00 85.06 157 ARG A C 1
ATOM 1271 O O . ARG A 1 157 ? 15.163 -6.094 -23.376 1.00 85.06 157 ARG A O 1
ATOM 1278 N N . ASN A 1 158 ? 16.775 -4.669 -22.690 1.00 86.19 158 ASN A N 1
ATOM 1279 C CA . ASN A 1 158 ? 16.087 -3.403 -22.942 1.00 86.19 158 ASN A CA 1
ATOM 1280 C C . ASN A 1 158 ? 14.656 -3.355 -22.368 1.00 86.19 158 ASN A C 1
ATOM 1282 O O . ASN A 1 158 ? 13.708 -3.110 -23.108 1.00 86.19 158 ASN A O 1
ATOM 1286 N N . PHE A 1 159 ? 14.487 -3.629 -21.069 1.00 88.50 159 PHE A N 1
ATOM 1287 C CA . PHE A 1 159 ? 13.180 -3.543 -20.403 1.00 88.50 159 PHE A CA 1
ATOM 1288 C C . PHE A 1 159 ? 13.301 -3.123 -18.934 1.00 88.50 159 PHE A C 1
ATOM 1290 O O . PHE A 1 159 ? 14.337 -3.338 -18.292 1.00 88.50 159 PHE A O 1
ATOM 1297 N N . TRP A 1 160 ? 12.228 -2.532 -18.413 1.00 89.94 160 TRP A N 1
ATOM 1298 C CA . TRP A 1 160 ? 12.089 -2.137 -17.014 1.00 89.94 160 TRP A CA 1
ATOM 1299 C C . TRP A 1 160 ? 11.363 -3.214 -16.214 1.00 89.94 160 TRP A C 1
ATOM 1301 O O . TRP A 1 160 ? 10.406 -3.828 -16.693 1.00 89.94 160 TRP A O 1
ATOM 1311 N N . VAL A 1 161 ? 11.797 -3.415 -14.973 1.00 91.56 161 VAL A N 1
ATOM 1312 C CA . VAL A 1 161 ? 11.129 -4.289 -14.007 1.00 91.56 161 VAL A CA 1
ATOM 1313 C C . VAL A 1 161 ? 10.729 -3.481 -12.788 1.00 91.56 161 VAL A C 1
ATOM 1315 O O . VAL A 1 161 ? 11.562 -2.811 -12.183 1.00 91.56 161 VAL A O 1
ATOM 1318 N N . VAL A 1 162 ? 9.465 -3.608 -12.401 1.00 92.88 162 VAL A N 1
ATOM 1319 C CA . VAL A 1 162 ? 8.906 -3.053 -11.170 1.00 92.88 162 VAL A CA 1
ATOM 1320 C C . VAL A 1 162 ? 8.601 -4.216 -10.240 1.00 92.88 162 VAL A C 1
ATOM 1322 O O . VAL A 1 162 ? 7.623 -4.938 -10.421 1.00 92.88 162 VAL A O 1
ATOM 1325 N N . ALA A 1 163 ? 9.457 -4.425 -9.247 1.00 93.44 163 ALA A N 1
ATOM 1326 C CA . ALA A 1 163 ? 9.284 -5.454 -8.235 1.00 93.44 163 ALA A CA 1
ATOM 1327 C C . ALA A 1 163 ? 8.494 -4.903 -7.044 1.00 93.44 163 ALA A C 1
ATOM 1329 O O . ALA A 1 163 ? 9.053 -4.254 -6.157 1.00 93.44 163 ALA A O 1
ATOM 1330 N N . VAL A 1 164 ? 7.192 -5.180 -7.001 1.00 93.81 164 VAL A N 1
ATOM 1331 C CA . VAL A 1 164 ? 6.314 -4.751 -5.908 1.00 93.81 164 VAL A CA 1
ATOM 1332 C C . VAL A 1 164 ? 6.642 -5.530 -4.632 1.00 93.81 164 VAL A C 1
ATOM 1334 O O . VAL A 1 164 ? 6.704 -6.760 -4.634 1.00 93.81 164 VAL A O 1
ATOM 1337 N N . LYS A 1 165 ? 6.846 -4.811 -3.525 1.00 93.06 165 LYS A N 1
ATOM 1338 C CA . LYS A 1 165 ? 7.191 -5.360 -2.203 1.00 93.06 165 LYS A CA 1
ATOM 1339 C C . LYS A 1 165 ? 6.001 -5.365 -1.256 1.00 93.06 165 LYS A C 1
ATOM 1341 O O . LYS A 1 165 ? 5.763 -6.332 -0.534 1.00 93.06 165 LYS A O 1
ATOM 1346 N N . THR A 1 166 ? 5.233 -4.284 -1.231 1.00 93.94 166 THR A N 1
ATOM 1347 C CA . THR A 1 166 ? 4.048 -4.208 -0.379 1.00 93.94 166 THR A CA 1
ATOM 1348 C C . THR A 1 166 ? 2.994 -3.317 -0.998 1.00 93.94 166 THR A C 1
ATOM 1350 O O . THR A 1 166 ? 3.328 -2.360 -1.688 1.00 93.94 166 THR A O 1
ATOM 1353 N N . ILE A 1 167 ? 1.734 -3.653 -0.748 1.00 95.94 167 ILE A N 1
ATOM 1354 C CA . ILE A 1 167 ? 0.572 -2.854 -1.119 1.00 95.94 167 ILE A CA 1
ATOM 1355 C C . ILE A 1 167 ? -0.367 -2.873 0.080 1.00 95.94 167 ILE A C 1
ATOM 1357 O O . ILE A 1 167 ? -0.572 -3.942 0.656 1.00 95.94 167 ILE A O 1
ATOM 1361 N N . TYR A 1 168 ? -0.897 -1.723 0.475 1.00 96.81 168 TYR A N 1
ATOM 1362 C CA . TYR A 1 168 ? -1.844 -1.630 1.583 1.00 96.81 168 TYR A CA 1
ATOM 1363 C C . TYR A 1 168 ? -2.773 -0.420 1.418 1.00 96.81 168 TYR A C 1
ATOM 1365 O O . TYR A 1 168 ? -2.381 0.561 0.785 1.00 96.81 168 TYR A O 1
ATOM 1373 N N . PRO A 1 169 ? -4.008 -0.489 1.945 1.00 97.75 169 PRO A N 1
ATOM 1374 C CA . PRO A 1 169 ? -4.915 0.649 1.955 1.00 97.75 169 PRO A CA 1
ATOM 1375 C C . PRO A 1 169 ? -4.444 1.687 2.978 1.00 97.75 169 PRO A C 1
ATOM 1377 O O . PRO A 1 169 ? -4.074 1.335 4.102 1.00 97.75 169 PRO A O 1
ATOM 1380 N N . GLY A 1 170 ? -4.514 2.959 2.600 1.00 95.88 170 GLY A N 1
ATOM 1381 C CA . GLY A 1 170 ? -4.175 4.093 3.450 1.00 95.88 170 GLY A CA 1
ATOM 1382 C C . GLY A 1 170 ? -2.847 4.753 3.106 1.00 95.88 170 GLY A C 1
ATOM 1383 O O . GLY A 1 170 ? -2.115 4.316 2.214 1.00 95.88 170 GLY A O 1
ATOM 1384 N N . GLU A 1 171 ? -2.571 5.827 3.840 1.00 93.62 171 GLU A N 1
ATOM 1385 C CA . GLU A 1 171 ? -1.393 6.666 3.644 1.00 93.62 171 GLU A CA 1
ATOM 1386 C C . GLU A 1 171 ? -0.115 5.972 4.108 1.00 93.62 171 GLU A C 1
ATOM 1388 O O . GLU A 1 171 ? -0.088 5.264 5.127 1.00 93.62 171 GLU A O 1
ATOM 1393 N N . SER A 1 172 ? 0.976 6.229 3.388 1.00 89.94 172 SER A N 1
ATOM 1394 C CA . SER A 1 172 ? 2.281 5.728 3.785 1.00 89.94 172 SER A CA 1
ATOM 1395 C C . SER A 1 172 ? 2.785 6.469 5.012 1.00 89.94 172 SER A C 1
ATOM 1397 O O . SER A 1 172 ? 2.730 7.692 5.100 1.00 89.94 172 SER A O 1
ATOM 1399 N N . VAL A 1 173 ? 3.416 5.740 5.925 1.00 86.25 173 VAL A N 1
ATOM 1400 C CA . VAL A 1 173 ? 4.273 6.360 6.940 1.00 86.25 173 VAL A CA 1
ATOM 1401 C C . VAL A 1 173 ? 5.662 6.544 6.341 1.00 86.25 173 VAL A C 1
ATOM 1403 O O . VAL A 1 173 ? 6.146 5.672 5.611 1.00 86.25 173 VAL A O 1
ATOM 1406 N N . GLN A 1 174 ? 6.312 7.673 6.619 1.00 79.81 174 GLN A N 1
ATOM 1407 C CA . GLN A 1 174 ? 7.696 7.886 6.201 1.00 79.81 174 GLN A CA 1
ATOM 1408 C C . GLN A 1 174 ? 8.638 6.986 7.017 1.00 79.81 174 GLN A C 1
ATOM 1410 O O . GLN A 1 174 ? 9.136 7.368 8.073 1.00 79.81 174 GLN A O 1
ATOM 1415 N N . LEU A 1 175 ? 8.876 5.768 6.528 1.00 69.94 175 LEU A N 1
ATOM 1416 C CA . LEU A 1 175 ? 9.796 4.808 7.137 1.00 69.94 175 LEU A CA 1
ATOM 1417 C C . LEU A 1 175 ? 11.192 4.958 6.505 1.00 69.94 175 LEU A C 1
ATOM 1419 O O . LEU A 1 175 ? 11.442 4.493 5.392 1.00 69.94 175 LEU A O 1
ATOM 1423 N N . GLY A 1 176 ? 12.114 5.621 7.206 1.00 66.06 176 GLY A N 1
ATOM 1424 C CA . GLY A 1 176 ? 13.511 5.766 6.777 1.00 66.06 176 GLY A CA 1
ATOM 1425 C C . GLY A 1 176 ? 13.732 6.701 5.574 1.00 66.06 176 GLY A C 1
ATOM 1426 O O . GLY A 1 176 ? 13.119 7.760 5.462 1.00 66.06 176 GLY A O 1
ATOM 1427 N N . PHE A 1 177 ? 14.663 6.339 4.681 1.00 55.59 177 PHE A N 1
ATOM 1428 C CA . PHE A 1 177 ? 15.207 7.223 3.633 1.00 55.59 177 PHE A CA 1
ATOM 1429 C C . PHE A 1 177 ? 14.448 7.202 2.294 1.00 55.59 177 PHE A C 1
ATOM 1431 O O . PHE A 1 177 ? 15.065 7.415 1.246 1.00 55.59 177 PHE A O 1
ATOM 1438 N N . ALA A 1 178 ? 13.139 6.937 2.280 1.00 58.19 178 ALA A N 1
ATOM 1439 C CA . ALA A 1 178 ? 12.365 7.037 1.041 1.00 58.19 178 ALA A CA 1
ATOM 1440 C C . ALA A 1 178 ? 12.445 8.480 0.497 1.00 58.19 178 ALA A C 1
ATOM 1442 O O . ALA A 1 178 ? 12.033 9.430 1.160 1.00 58.19 178 ALA A O 1
ATOM 1443 N N . LYS A 1 179 ? 13.033 8.651 -0.695 1.00 56.34 179 LYS A N 1
ATOM 1444 C CA . LYS A 1 179 ? 13.267 9.955 -1.348 1.00 56.34 179 LYS A CA 1
ATOM 1445 C C . LYS A 1 179 ? 12.298 10.207 -2.507 1.00 56.34 179 LYS A C 1
ATOM 1447 O O . LYS A 1 179 ? 12.703 10.768 -3.520 1.00 56.34 179 LYS A O 1
ATOM 1452 N N . ASN A 1 180 ? 11.037 9.803 -2.377 1.00 62.62 180 ASN A N 1
ATOM 1453 C CA . ASN A 1 180 ? 10.029 10.164 -3.373 1.00 62.62 180 ASN A CA 1
ATOM 1454 C C . ASN A 1 180 ? 9.357 11.482 -3.001 1.00 62.62 180 ASN A C 1
ATOM 1456 O O . ASN A 1 180 ? 8.871 11.645 -1.888 1.00 62.62 180 ASN A O 1
ATOM 1460 N N . LYS A 1 181 ? 9.341 12.428 -3.946 1.00 58.62 181 LYS A N 1
ATOM 1461 C CA . LYS A 1 181 ? 8.775 13.771 -3.745 1.00 58.62 181 LYS A CA 1
ATOM 1462 C C . LYS A 1 181 ? 7.247 13.826 -3.855 1.00 58.62 181 LYS A C 1
ATOM 1464 O O . LYS A 1 181 ? 6.679 14.846 -3.484 1.00 58.62 181 LYS A O 1
ATOM 1469 N N . LYS A 1 182 ? 6.604 12.780 -4.389 1.00 64.06 182 LYS A N 1
ATOM 1470 C CA . LYS A 1 182 ? 5.175 12.787 -4.754 1.00 64.06 182 LYS A CA 1
ATOM 1471 C C . LYS A 1 182 ? 4.259 11.950 -3.866 1.00 64.06 182 LYS A C 1
ATOM 1473 O O . LYS A 1 182 ? 3.047 12.041 -3.995 1.00 64.06 182 LYS A O 1
ATOM 1478 N N . THR A 1 183 ? 4.807 11.153 -2.959 1.00 73.12 183 THR A N 1
ATOM 1479 C CA . THR A 1 183 ? 3.990 10.344 -2.053 1.00 73.12 183 THR A CA 1
ATOM 1480 C C . THR A 1 183 ? 3.460 11.215 -0.920 1.00 73.12 183 THR A C 1
ATOM 1482 O O . THR A 1 183 ? 4.220 11.973 -0.307 1.00 73.12 183 THR A O 1
ATOM 1485 N N . LYS A 1 184 ? 2.176 11.067 -0.597 1.00 78.44 184 LYS A N 1
ATOM 1486 C CA . LYS A 1 184 ? 1.633 11.589 0.652 1.00 78.44 184 LYS A CA 1
ATOM 1487 C C . LYS A 1 184 ? 2.175 10.732 1.795 1.00 78.44 184 LYS A C 1
ATOM 1489 O O . LYS A 1 184 ? 2.024 9.512 1.793 1.00 78.44 184 LYS A O 1
ATOM 1494 N N . PHE A 1 185 ? 2.873 11.365 2.732 1.00 87.00 185 PHE A N 1
ATOM 1495 C CA . PHE A 1 185 ? 3.419 10.684 3.898 1.00 87.00 185 PHE A CA 1
ATOM 1496 C C . PHE A 1 185 ? 2.843 11.271 5.175 1.00 87.00 185 PHE A C 1
ATOM 1498 O O . PHE A 1 185 ? 2.858 12.488 5.361 1.00 87.00 185 PHE A O 1
ATOM 1505 N N . ILE A 1 186 ? 2.469 10.389 6.096 1.00 88.75 186 ILE A N 1
ATOM 1506 C CA . ILE A 1 186 ? 2.339 10.749 7.502 1.00 88.75 186 ILE A CA 1
ATOM 1507 C C . ILE A 1 186 ? 3.765 10.814 8.078 1.00 88.75 186 ILE A C 1
ATOM 1509 O O . ILE A 1 186 ? 4.502 9.816 7.989 1.00 88.75 186 ILE A O 1
ATOM 1513 N N . PRO A 1 187 ? 4.192 11.954 8.653 1.00 88.69 187 PRO A N 1
ATOM 1514 C CA . PRO A 1 187 ? 5.466 12.034 9.358 1.00 88.69 187 PRO A CA 1
ATOM 1515 C C . PRO A 1 187 ? 5.534 10.959 10.444 1.00 88.69 187 PRO A C 1
ATOM 1517 O O . PRO A 1 187 ? 4.565 10.759 11.171 1.00 88.69 187 PRO A O 1
ATOM 1520 N N . ALA A 1 188 ? 6.674 10.282 10.601 1.00 86.44 188 ALA A N 1
ATOM 1521 C CA . ALA A 1 188 ? 6.801 9.204 11.589 1.00 86.44 188 ALA A CA 1
ATOM 1522 C C . ALA A 1 188 ? 6.437 9.655 13.020 1.00 86.44 188 ALA A C 1
ATOM 1524 O O . ALA A 1 188 ? 5.809 8.907 13.759 1.00 86.44 188 ALA A O 1
ATOM 1525 N N . SER A 1 189 ? 6.748 10.908 13.375 1.00 88.25 189 SER A N 1
ATOM 1526 C CA . SER A 1 189 ? 6.396 11.522 14.665 1.00 88.25 189 SER A CA 1
ATOM 1527 C C . SER A 1 189 ? 4.895 11.723 14.888 1.00 88.25 189 SER A C 1
ATOM 1529 O O . SER A 1 189 ? 4.470 11.943 16.017 1.00 88.25 189 SER A O 1
ATOM 1531 N N . GLU A 1 190 ? 4.104 11.697 13.820 1.00 91.31 190 GLU A N 1
ATOM 1532 C CA . GLU A 1 190 ? 2.653 11.897 13.836 1.00 91.31 190 GLU A CA 1
ATOM 1533 C C . GLU A 1 190 ? 1.897 10.609 13.491 1.00 91.31 190 GLU A C 1
ATOM 1535 O O . GLU A 1 190 ? 0.674 10.569 13.596 1.00 91.31 190 GLU A O 1
ATOM 1540 N N . ALA A 1 191 ? 2.606 9.554 13.086 1.00 93.56 191 ALA A N 1
ATOM 1541 C CA . ALA A 1 191 ? 2.011 8.308 12.650 1.00 93.56 191 ALA A CA 1
ATOM 1542 C C . ALA A 1 191 ? 1.556 7.454 13.833 1.00 93.56 191 ALA A C 1
ATOM 1544 O O . ALA A 1 191 ? 2.342 7.077 14.707 1.00 93.56 191 ALA A O 1
ATOM 1545 N N . VAL A 1 192 ? 0.281 7.082 13.797 1.00 95.81 192 VAL A N 1
ATOM 1546 C CA . VAL A 1 192 ? -0.312 6.105 14.699 1.00 95.81 192 VAL A CA 1
ATOM 1547 C C . VAL A 1 192 ? -0.749 4.889 13.898 1.00 95.81 192 VAL A C 1
ATOM 1549 O O . VAL A 1 192 ? -1.440 4.991 12.883 1.00 95.81 192 VAL A O 1
ATOM 1552 N N . PHE A 1 193 ? -0.330 3.724 14.370 1.00 96.50 193 PHE A N 1
ATOM 1553 C CA . PHE A 1 193 ? -0.669 2.432 13.808 1.00 96.50 193 PHE A CA 1
ATOM 1554 C C . PHE A 1 193 ? -1.901 1.858 14.501 1.00 96.50 193 PHE A C 1
ATOM 1556 O O . PHE A 1 193 ? -2.138 2.054 15.697 1.00 96.50 193 PHE A O 1
ATOM 1563 N N . LEU A 1 194 ? -2.668 1.107 13.725 1.00 96.94 194 LEU A N 1
ATOM 1564 C CA . LEU A 1 194 ? -3.772 0.285 14.178 1.00 96.94 194 LEU A CA 1
ATOM 1565 C C . LEU A 1 194 ? -3.365 -1.187 14.099 1.00 96.94 194 LEU A C 1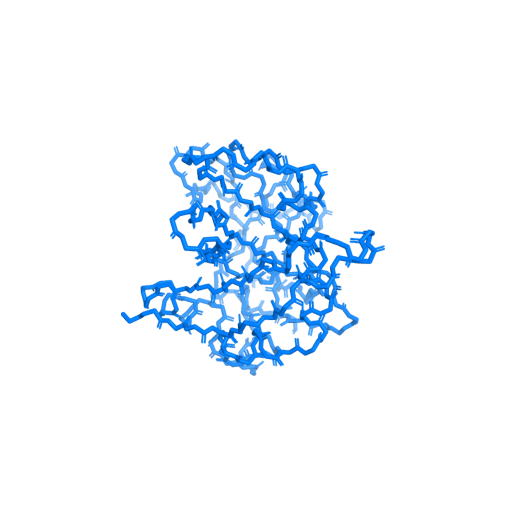
ATOM 1567 O O . LEU A 1 194 ? -2.720 -1.611 13.140 1.00 96.94 194 LEU A O 1
ATOM 1571 N N . ASP A 1 195 ? -3.781 -1.977 15.086 1.00 95.06 195 ASP A N 1
ATOM 1572 C CA . ASP A 1 195 ? -3.647 -3.434 15.027 1.00 95.06 195 ASP A CA 1
ATOM 1573 C C . ASP A 1 195 ? -4.396 -3.985 13.796 1.00 95.06 195 ASP A C 1
ATOM 1575 O O . ASP A 1 195 ? -5.526 -3.574 13.530 1.00 95.06 195 ASP A O 1
ATOM 1579 N N . PHE A 1 196 ? -3.805 -4.924 13.052 1.00 93.31 196 PHE A N 1
ATOM 1580 C CA . PHE A 1 196 ? -4.435 -5.531 11.873 1.00 93.31 196 PHE A CA 1
ATOM 1581 C C . PHE A 1 196 ? -5.739 -6.278 12.185 1.00 93.31 196 PHE A C 1
ATOM 1583 O O . PHE A 1 196 ? -6.560 -6.471 11.282 1.00 93.31 196 PHE A O 1
ATOM 1590 N N . ASP A 1 197 ? -5.950 -6.693 13.432 1.00 94.50 197 ASP A N 1
ATOM 1591 C CA . ASP A 1 197 ? -7.187 -7.316 13.902 1.00 94.50 197 ASP A CA 1
ATOM 1592 C C . ASP A 1 197 ? -8.222 -6.297 14.392 1.00 94.50 197 ASP A C 1
ATOM 1594 O O . ASP A 1 197 ? -9.344 -6.675 14.752 1.00 94.50 197 ASP A O 1
ATOM 1598 N N . ARG A 1 198 ? -7.908 -4.999 14.348 1.00 95.31 198 ARG A N 1
ATOM 1599 C CA . ARG A 1 198 ? -8.865 -3.930 14.632 1.00 95.31 198 ARG A CA 1
ATOM 1600 C C . ARG A 1 198 ? -9.975 -3.901 13.596 1.00 95.31 198 ARG A C 1
ATOM 1602 O O . ARG A 1 198 ? -9.720 -3.948 12.395 1.00 95.31 198 ARG A O 1
ATOM 1609 N N . ASP A 1 199 ? -11.207 -3.803 14.080 1.00 97.50 199 ASP A N 1
ATOM 1610 C CA . ASP A 1 199 ? -12.393 -3.668 13.237 1.00 97.50 199 ASP A CA 1
ATOM 1611 C C . ASP A 1 199 ? -12.371 -2.361 12.442 1.00 97.50 199 ASP A C 1
ATOM 1613 O O . ASP A 1 199 ? -11.985 -1.314 12.962 1.00 97.50 199 ASP A O 1
ATOM 1617 N N . GLY A 1 200 ? -12.833 -2.433 11.200 1.00 96.06 200 GLY A N 1
ATOM 1618 C CA . GLY A 1 200 ? -13.164 -1.274 10.382 1.00 96.06 200 GLY A CA 1
ATOM 1619 C C . GLY A 1 200 ? -14.586 -0.767 10.626 1.00 96.06 200 GLY A C 1
ATOM 1620 O O . GLY A 1 200 ? -15.416 -1.481 11.196 1.00 96.06 200 GLY A O 1
ATOM 1621 N N . GLU A 1 201 ? -14.852 0.462 10.184 1.00 94.50 201 GLU A N 1
ATOM 1622 C CA . GLU A 1 201 ? -16.189 1.088 10.149 1.00 94.50 201 GLU A CA 1
ATOM 1623 C C . GLU A 1 201 ? -17.203 0.309 9.282 1.00 94.50 201 GLU A C 1
ATOM 1625 O O . GLU A 1 201 ? -16.831 -0.277 8.232 1.00 94.50 201 GLU A O 1
#

Solvent-accessible surface area (backbone atoms only — not comparable to full-atom values): 11070 Å² total; per-residue (Å²): 110,79,50,80,75,51,79,53,78,50,79,63,98,63,65,98,78,66,79,73,46,43,39,40,43,34,40,50,57,66,46,51,57,49,38,43,69,55,21,19,68,31,42,87,49,55,20,9,23,13,18,44,69,30,62,36,73,67,52,46,69,69,31,65,72,52,44,68,51,48,50,59,58,50,48,53,58,50,69,74,45,72,91,60,76,82,69,73,44,73,43,58,44,60,46,75,50,97,56,69,37,16,10,20,25,44,43,51,54,87,80,50,65,94,81,67,50,69,42,88,34,62,94,46,100,86,40,71,35,32,31,54,64,58,76,84,62,52,22,48,74,24,36,34,34,24,37,34,30,35,43,41,60,43,72,97,73,57,33,39,38,37,42,48,64,49,66,39,28,16,61,38,64,54,70,75,85,71,80,57,91,81,40,66,61,34,52,38,94,40,30,28,34,48,55,62,86,34,45,28,111

Nearest PDB structures (foldseek):
  8txr-assembly1_C  TM=2.879E-01  e=4.721E-03  Escherichia coli
  2pi2-assembly3_C  TM=3.580E-01  e=7.044E-01  Homo sapiens
  9bcx-assembly1_5  TM=2.996E-01  e=5.868E+00  Saccharomyces cerevisiae
  8ouw-assembly1_5  TM=2.339E-01  e=4.372E+00  Caenorhabditis elegans

Radius of gyration: 17.91 Å; Cα contacts (8 Å, |Δi|>4): 438; chains: 1; bounding box: 39×33×58 Å

Organism: NCBI:txid1802421

Sequence (201 aa):
MIIDFSVKELDQNFDTTAPIVPLCIVMDTYHVNRLARTCFRGKDLKKAGNFCRWNSIREFICDDEVQDQLFPELLESIQEMSTRPLERRTYTLSIELENPVGWSATLPSSMLPADALFVPFHPNEYTDAFLLEDHAFKAPLTHEITIVCEIDYFANRNFWVVAVKTIYPGESVQLGFAKNKKTKFIPASEAVFLDFDRDGE